Protein AF-A0A3C1C0X6-F1 (afdb_monomer)

Solvent-accessible surface area (backbone atoms only — not comparable to full-atom values): 12434 Å² total; per-residue (Å²): 115,51,74,52,70,42,81,58,90,83,65,52,74,69,54,52,51,50,49,55,53,41,42,72,74,69,68,64,80,90,68,68,92,51,99,69,47,49,79,47,82,42,69,80,79,75,63,59,66,63,50,51,55,50,51,55,47,51,50,50,49,50,31,60,76,67,29,47,69,61,62,77,78,55,69,79,56,96,65,53,57,67,57,49,53,60,56,42,47,52,34,50,54,56,49,52,58,50,45,57,56,47,52,56,51,50,42,55,54,32,51,76,73,70,46,79,87,72,81,87,81,86,85,84,91,70,91,68,48,59,70,62,53,44,55,52,50,59,68,46,39,85,81,45,55,72,67,62,44,49,59,66,36,89,87,51,57,72,81,51,47,67,56,52,52,51,55,47,53,54,50,50,52,51,50,52,52,51,49,52,52,50,52,72,73,54,84,73,77,85,77,69,86,80,73,87,82,82,91,133

Nearest PDB structures (foldseek):
  8ts6-assembly1_B  TM=3.330E-01  e=6.064E-01  uncultured cyanophage

Radius of gyration: 40.92 Å; Cα contacts (8 Å, |Δi|>4): 102; chains: 1; bounding box: 71×71×131 Å

Secondary structure (DSSP, 8-state):
-EEEEES-TT--HHHHHHHHHHHHHTS--PPPSSTT-EEEEEP----HHHHHHHHHHHHHHHHHHTT---HHHHTTS---HHHHHHHHHHHHHHHHHHHHHHHHHHHHHHHHTT--S------------HHHHHHHHHHHTTTS-HHHHHHT-TTS-TTTHHHHHHHHHHHHHHHHHHHHHHHHH-TTSSSSSS------

Mean predicted aligned error: 15.05 Å

pLDDT: mean 78.63, std 13.0, range [39.12, 95.0]

Foldseek 3Di:
DDKDWWPPPPDDPVNVVVVVVCCVPVVDDDFPPDPGTDIDDDDPDDPVVVVVVVVVVVVVVVCVVVLHADVVVVPPDPDAQVRQVVSCVSVVVVVVVVVVVVLVVVCVVCVVVVNPDDDDDDDDDGDGPQVNQLVVLVVCPVPDDPLVSQPSRPPHDNVCSVVVVVVVVVVVVVVVVVVVVVCVVDVPDPPPVPDDDDDD

Sequence (200 aa):
MYWILKNTGAMDDKDLAQFVQRMKIVKATMVDGSDATAAEAHTLDVPVEARKTMLDILRRDLYEDAQMLDVSALSAAAKTATEITAAYQPQDNKCADFEYFLIDFIRQICAVAGIENPEPAFTWNKIINQAEITSMVLSAAEFLDDETTLRHLPWLLPEEVPEILKRRDEADLKRMGALQNQFAQNPQQESQQGQQPPEG

Structure (mmCIF, N/CA/C/O backbone):
data_AF-A0A3C1C0X6-F1
#
_entry.id   AF-A0A3C1C0X6-F1
#
loop_
_atom_site.group_PDB
_atom_site.id
_atom_site.type_symbol
_atom_site.label_atom_id
_atom_site.label_alt_id
_atom_site.label_comp_id
_atom_site.label_asym_id
_atom_site.label_entity_id
_atom_site.label_seq_id
_atom_site.pdbx_PDB_ins_code
_atom_site.Cartn_x
_atom_site.Cartn_y
_atom_site.Cartn_z
_atom_site.occupancy
_atom_site.B_iso_or_equiv
_atom_site.auth_seq_id
_atom_site.auth_comp_id
_atom_site.auth_asym_id
_atom_site.auth_atom_id
_atom_site.pdbx_PDB_model_num
ATOM 1 N N . MET A 1 1 ? 26.441 -7.513 -36.005 1.00 64.69 1 MET A N 1
ATOM 2 C CA . MET A 1 1 ? 27.106 -6.532 -36.885 1.00 64.69 1 MET A CA 1
ATOM 3 C C . MET A 1 1 ? 26.757 -6.912 -38.305 1.00 64.69 1 MET A C 1
ATOM 5 O O . MET A 1 1 ? 26.919 -8.077 -38.651 1.00 64.69 1 MET A O 1
ATOM 9 N N . TYR A 1 2 ? 26.236 -5.972 -39.075 1.00 72.44 2 TYR A N 1
ATOM 10 C CA . TYR A 1 2 ? 25.994 -6.141 -40.501 1.00 72.44 2 TYR A CA 1
ATOM 11 C C . TYR A 1 2 ? 26.736 -5.034 -41.251 1.00 72.44 2 TYR A C 1
ATOM 13 O O . TYR A 1 2 ? 27.072 -4.002 -40.669 1.00 72.44 2 TYR A O 1
ATOM 21 N N . TRP A 1 3 ? 27.051 -5.284 -42.514 1.00 74.06 3 TRP A N 1
ATOM 22 C CA . TRP A 1 3 ? 27.834 -4.375 -43.344 1.00 74.06 3 TRP A CA 1
ATOM 23 C C . TRP A 1 3 ? 26.955 -3.879 -44.479 1.00 74.06 3 TRP A C 1
ATOM 25 O O . TRP A 1 3 ? 26.289 -4.686 -45.127 1.00 74.06 3 TRP A O 1
ATOM 35 N N . ILE A 1 4 ? 26.957 -2.569 -44.710 1.00 77.62 4 ILE A N 1
ATOM 36 C CA . ILE A 1 4 ? 26.369 -1.982 -45.913 1.00 77.62 4 ILE A CA 1
ATOM 37 C C . ILE A 1 4 ? 27.527 -1.562 -46.815 1.00 77.62 4 ILE A C 1
ATOM 39 O O . ILE A 1 4 ? 28.380 -0.765 -46.419 1.00 77.62 4 ILE A O 1
ATOM 43 N N . LEU A 1 5 ? 27.555 -2.120 -48.025 1.00 75.56 5 LEU A N 1
ATOM 44 C CA . LEU A 1 5 ? 28.512 -1.763 -49.067 1.00 75.56 5 LEU A CA 1
ATOM 45 C C . LEU A 1 5 ? 27.837 -0.789 -50.035 1.00 75.56 5 LEU A C 1
ATOM 47 O O . LEU A 1 5 ? 26.847 -1.137 -50.676 1.00 75.56 5 LEU A O 1
ATOM 51 N N . LYS A 1 6 ? 28.351 0.438 -50.138 1.00 75.56 6 LYS A N 1
ATOM 52 C CA . LYS A 1 6 ? 27.819 1.472 -51.041 1.00 75.56 6 LYS A CA 1
ATOM 53 C C . LYS A 1 6 ? 28.536 1.409 -52.392 1.00 75.56 6 LYS A C 1
ATOM 55 O O . LYS A 1 6 ? 29.743 1.194 -52.433 1.00 75.56 6 LYS A O 1
ATOM 60 N N . ASN A 1 7 ? 27.784 1.613 -53.479 1.00 65.75 7 ASN A N 1
ATOM 61 C CA . ASN A 1 7 ? 28.284 1.662 -54.862 1.00 65.75 7 ASN A CA 1
ATOM 62 C C . ASN A 1 7 ? 29.007 0.382 -55.350 1.00 65.75 7 ASN A C 1
ATOM 64 O O . ASN A 1 7 ? 29.969 0.441 -56.107 1.00 65.75 7 ASN A O 1
ATOM 68 N N . THR A 1 8 ? 28.535 -0.795 -54.927 1.00 67.94 8 THR A N 1
ATOM 69 C CA . THR A 1 8 ? 29.109 -2.113 -55.277 1.00 67.94 8 THR A CA 1
ATOM 70 C C . THR A 1 8 ? 28.192 -2.932 -56.194 1.00 67.94 8 THR A C 1
ATOM 72 O O . THR A 1 8 ? 28.080 -4.146 -56.067 1.00 67.94 8 THR A O 1
ATOM 75 N N . GLY A 1 9 ? 27.533 -2.279 -57.159 1.00 64.56 9 GLY A N 1
ATOM 76 C CA . GLY A 1 9 ? 26.567 -2.923 -58.067 1.00 64.56 9 GLY A CA 1
ATOM 77 C C . GLY A 1 9 ? 27.147 -3.977 -59.026 1.00 64.56 9 GLY A C 1
ATOM 78 O O . GLY A 1 9 ? 26.388 -4.600 -59.759 1.00 64.56 9 GLY A O 1
ATOM 79 N N . ALA A 1 10 ? 28.469 -4.169 -59.032 1.00 67.50 10 ALA A N 1
ATOM 80 C CA . ALA A 1 10 ? 29.183 -5.120 -59.883 1.00 67.50 10 ALA A CA 1
ATOM 81 C C . ALA A 1 10 ? 29.774 -6.329 -59.121 1.00 67.50 10 ALA A C 1
ATOM 83 O O . ALA A 1 10 ? 30.472 -7.128 -59.739 1.00 67.50 10 ALA A O 1
ATOM 84 N N . MET A 1 11 ? 29.535 -6.469 -57.807 1.00 73.75 11 MET A N 1
ATOM 85 C CA . MET A 1 11 ? 29.967 -7.653 -57.044 1.00 73.75 11 MET A CA 1
ATOM 86 C C . MET A 1 11 ? 28.955 -8.795 -57.178 1.00 73.75 11 MET A C 1
ATOM 88 O O . MET A 1 11 ? 27.765 -8.598 -56.940 1.00 73.75 11 MET A O 1
ATOM 92 N N . ASP A 1 12 ? 29.448 -9.992 -57.499 1.00 77.75 12 ASP A N 1
ATOM 93 C CA . ASP A 1 12 ? 28.676 -11.241 -57.467 1.00 77.75 12 ASP A CA 1
ATOM 94 C C . ASP A 1 12 ? 28.738 -11.887 -56.063 1.00 77.75 12 ASP A C 1
ATOM 96 O O . ASP A 1 12 ? 29.587 -11.541 -55.231 1.00 77.75 12 ASP A O 1
ATOM 100 N N . ASP A 1 13 ? 27.884 -12.874 -55.783 1.00 77.00 13 ASP A N 1
ATOM 101 C CA . ASP A 1 13 ? 27.783 -13.541 -54.471 1.00 77.00 13 ASP A CA 1
ATOM 102 C C . ASP A 1 13 ? 29.123 -14.142 -54.003 1.00 77.00 13 ASP A C 1
ATOM 104 O O . ASP A 1 13 ? 29.431 -14.194 -52.806 1.00 77.00 13 ASP A O 1
ATOM 108 N N . LYS A 1 14 ? 29.966 -14.567 -54.953 1.00 81.31 14 LYS A N 1
ATOM 109 C CA . LYS A 1 14 ? 31.319 -15.078 -54.680 1.00 81.31 14 LYS A CA 1
ATOM 110 C C . LYS A 1 14 ? 32.251 -13.999 -54.134 1.00 81.31 14 LYS A C 1
ATOM 112 O O . LYS A 1 14 ? 33.048 -14.288 -53.238 1.00 81.31 14 LYS A O 1
ATOM 117 N N . ASP A 1 15 ? 32.143 -12.775 -54.636 1.00 76.94 15 ASP A N 1
ATOM 118 C CA . ASP A 1 15 ? 32.960 -11.649 -54.188 1.00 76.94 15 ASP A CA 1
ATOM 119 C C . ASP A 1 15 ? 32.514 -11.188 -52.798 1.00 76.94 15 ASP A C 1
ATOM 121 O O . ASP A 1 15 ? 33.348 -10.894 -51.936 1.00 76.94 15 ASP A O 1
ATOM 125 N N . LEU A 1 16 ? 31.204 -11.220 -52.528 1.00 78.50 16 LEU A N 1
ATOM 126 C CA . LEU A 1 16 ? 30.656 -10.939 -51.202 1.00 78.50 16 LEU A CA 1
ATOM 127 C C . LEU A 1 16 ? 31.102 -11.988 -50.170 1.00 78.50 16 LEU A C 1
ATOM 129 O O . LEU A 1 16 ? 31.491 -11.639 -49.051 1.00 78.50 16 LEU A O 1
ATOM 133 N N . ALA A 1 17 ? 31.118 -13.272 -50.541 1.00 79.69 17 ALA A N 1
ATOM 134 C CA . ALA A 1 17 ? 31.609 -14.343 -49.676 1.00 79.69 17 ALA A CA 1
ATOM 135 C C . ALA A 1 17 ? 33.100 -14.169 -49.335 1.00 79.69 17 ALA A C 1
ATOM 137 O O . ALA A 1 17 ? 33.490 -14.304 -48.170 1.00 79.69 17 ALA A O 1
ATOM 138 N N . GLN A 1 18 ? 33.928 -13.801 -50.320 1.00 79.56 18 GLN A N 1
ATOM 139 C CA . GLN A 1 18 ? 35.340 -13.486 -50.090 1.00 79.56 18 GLN A CA 1
ATOM 140 C C . GLN A 1 18 ? 35.521 -12.248 -49.207 1.00 79.56 18 GLN A C 1
ATOM 142 O O . GLN A 1 18 ? 36.381 -12.259 -48.323 1.00 79.56 18 GLN A O 1
ATOM 147 N N . PHE A 1 19 ? 34.704 -11.208 -49.392 1.00 76.75 19 PHE A N 1
ATOM 148 C CA . PHE A 1 19 ? 34.705 -10.018 -48.540 1.00 76.75 19 PHE A CA 1
ATOM 149 C C . PHE A 1 19 ? 34.402 -10.379 -47.080 1.00 76.75 19 PHE A C 1
ATOM 151 O O . PHE A 1 19 ? 35.186 -10.062 -46.184 1.00 76.75 19 PHE A O 1
ATOM 158 N N . VAL A 1 20 ? 33.326 -11.132 -46.828 1.00 80.00 20 VAL A N 1
ATOM 159 C CA . VAL A 1 20 ? 32.958 -11.585 -45.477 1.00 80.00 20 VAL A CA 1
ATOM 160 C C . VAL A 1 20 ? 34.051 -12.471 -44.868 1.00 80.00 20 VAL A C 1
ATOM 162 O O . VAL A 1 20 ? 34.372 -12.331 -43.686 1.00 80.00 20 VAL A O 1
ATOM 165 N N . GLN A 1 21 ? 34.655 -13.370 -45.651 1.00 79.88 21 GLN A N 1
ATOM 166 C CA . GLN A 1 21 ? 35.734 -14.239 -45.177 1.00 79.88 21 GLN A CA 1
ATOM 167 C C . GLN A 1 21 ? 36.997 -13.446 -44.814 1.00 79.88 21 GLN A C 1
ATOM 169 O O . GLN A 1 21 ? 37.574 -13.672 -43.748 1.00 79.88 21 GLN A O 1
ATOM 174 N N . ARG A 1 22 ? 37.399 -12.474 -45.643 1.00 77.94 22 ARG A N 1
ATOM 175 C CA . ARG A 1 22 ? 38.519 -11.571 -45.336 1.00 77.94 22 ARG A CA 1
ATOM 176 C C . ARG A 1 22 ? 38.226 -10.722 -44.106 1.00 77.94 22 ARG A C 1
ATOM 178 O O . ARG A 1 22 ? 39.094 -10.597 -43.248 1.00 77.94 22 ARG A O 1
ATOM 185 N N . MET A 1 23 ? 37.000 -10.230 -43.952 1.00 79.12 23 MET A N 1
ATOM 186 C CA . MET A 1 23 ? 36.597 -9.479 -42.763 1.00 79.12 23 MET A CA 1
ATOM 187 C C . MET A 1 23 ? 36.632 -10.315 -41.480 1.00 79.12 23 MET A C 1
ATOM 189 O O . MET A 1 23 ? 37.003 -9.796 -40.431 1.00 79.12 23 MET A O 1
ATOM 193 N N . LYS A 1 24 ? 36.329 -11.618 -41.539 1.00 78.38 24 LYS A N 1
ATOM 194 C CA . LYS A 1 24 ? 36.454 -12.518 -40.377 1.00 78.38 24 LYS A CA 1
ATOM 195 C C . LYS A 1 24 ? 37.907 -12.748 -39.947 1.00 78.38 24 LYS A C 1
ATOM 197 O O . LYS A 1 24 ? 38.160 -12.873 -38.753 1.00 78.38 24 LYS A O 1
ATOM 202 N N . ILE A 1 25 ? 38.837 -12.818 -40.902 1.00 79.25 25 ILE A N 1
ATOM 203 C CA . ILE A 1 25 ? 40.244 -13.168 -40.645 1.00 79.25 25 ILE A CA 1
ATOM 204 C C . ILE A 1 25 ? 41.088 -11.918 -40.371 1.00 79.25 25 ILE A C 1
ATOM 206 O O . ILE A 1 25 ? 41.788 -11.846 -39.366 1.00 79.25 25 ILE A O 1
ATOM 210 N N . VAL A 1 26 ? 41.015 -10.934 -41.265 1.00 77.62 26 VAL A N 1
ATOM 211 C CA . VAL A 1 26 ? 41.894 -9.755 -41.299 1.00 77.62 26 VAL A CA 1
ATOM 212 C C . VAL A 1 26 ? 41.247 -8.544 -40.619 1.00 77.62 26 VAL A C 1
ATOM 214 O O . VAL A 1 26 ? 41.956 -7.656 -40.158 1.00 77.62 26 VAL A O 1
ATOM 217 N N . LYS A 1 27 ? 39.906 -8.507 -40.518 1.00 68.31 27 LYS A N 1
ATOM 218 C CA . LYS A 1 27 ? 39.114 -7.400 -39.936 1.00 68.31 27 LYS A CA 1
ATOM 219 C C . LYS A 1 27 ? 39.340 -6.021 -40.583 1.00 68.31 27 LYS A C 1
ATOM 221 O O . LYS A 1 27 ? 38.917 -5.015 -40.022 1.00 68.31 27 LYS A O 1
ATOM 226 N N . ALA A 1 28 ? 39.965 -5.973 -41.758 1.00 62.91 28 ALA A N 1
ATOM 227 C CA . ALA A 1 28 ? 40.198 -4.764 -42.538 1.00 62.91 28 ALA A CA 1
ATOM 228 C C . ALA A 1 28 ? 40.110 -5.077 -44.038 1.00 62.91 28 ALA A C 1
ATOM 230 O O . ALA A 1 28 ? 40.571 -6.131 -44.487 1.00 62.91 28 ALA A O 1
ATOM 231 N N . THR A 1 29 ? 39.539 -4.155 -44.812 1.00 63.84 29 THR A N 1
ATOM 232 C CA . THR A 1 29 ? 39.403 -4.259 -46.272 1.00 63.84 29 THR A CA 1
ATOM 233 C C . THR A 1 29 ? 39.768 -2.937 -46.928 1.00 63.84 29 THR A C 1
ATOM 235 O O . THR A 1 29 ? 39.284 -1.889 -46.509 1.00 63.84 29 THR A O 1
ATOM 238 N N . MET A 1 30 ? 40.602 -2.996 -47.967 1.00 62.41 30 MET A N 1
ATOM 239 C CA . MET A 1 30 ? 40.896 -1.854 -48.830 1.00 62.41 30 MET A CA 1
ATOM 240 C C . MET A 1 30 ? 39.698 -1.626 -49.753 1.00 62.41 30 MET A C 1
ATOM 242 O O . MET A 1 30 ? 39.254 -2.559 -50.422 1.00 62.41 30 MET A O 1
ATOM 246 N N . VAL A 1 31 ? 39.173 -0.406 -49.755 1.00 64.12 31 VAL A N 1
ATOM 247 C CA . VAL A 1 31 ? 38.136 0.027 -50.691 1.00 64.12 31 VAL A CA 1
ATOM 248 C C . VAL A 1 31 ? 38.835 0.784 -51.817 1.00 64.12 31 VAL A C 1
ATOM 250 O O . VAL A 1 31 ? 39.704 1.608 -51.536 1.00 64.12 31 VAL A O 1
ATOM 253 N N . ASP A 1 32 ? 38.533 0.441 -53.071 1.00 60.75 32 ASP A N 1
ATOM 254 C CA . ASP A 1 32 ? 39.217 1.025 -54.229 1.00 60.75 32 ASP A CA 1
ATOM 255 C C . ASP A 1 32 ? 38.927 2.533 -54.335 1.00 60.75 32 ASP A C 1
ATOM 257 O O . ASP A 1 32 ? 37.806 2.977 -54.079 1.00 60.75 32 ASP A O 1
ATOM 261 N N . GLY A 1 33 ? 39.959 3.312 -54.667 1.00 53.81 33 GLY A N 1
ATOM 262 C CA . GLY A 1 33 ? 40.113 4.747 -54.383 1.00 53.81 33 GLY A CA 1
ATOM 263 C C . GLY A 1 33 ? 39.232 5.720 -55.173 1.00 53.81 33 GLY A C 1
ATOM 264 O O . GLY A 1 33 ? 39.624 6.868 -55.368 1.00 53.81 33 GLY A O 1
ATOM 265 N N . SER A 1 34 ? 38.062 5.296 -55.648 1.00 56.38 34 SER A N 1
ATOM 266 C CA . SER A 1 34 ? 37.028 6.228 -56.097 1.00 56.38 34 SER A CA 1
ATOM 267 C C . SER A 1 34 ? 36.254 6.736 -54.879 1.00 56.38 34 SER A C 1
ATOM 269 O O . SER A 1 34 ? 35.717 5.915 -54.134 1.00 56.38 34 SER A O 1
ATOM 271 N N . ASP A 1 35 ? 36.109 8.054 -54.723 1.00 59.09 35 ASP A N 1
ATOM 272 C CA . ASP A 1 35 ? 35.395 8.716 -53.608 1.00 59.09 35 ASP A CA 1
ATOM 273 C C . ASP A 1 35 ? 33.933 8.249 -53.387 1.00 59.09 35 ASP A C 1
ATOM 275 O O . ASP A 1 35 ? 33.278 8.656 -52.430 1.00 59.09 35 ASP A O 1
ATOM 279 N N . ALA A 1 36 ? 33.397 7.392 -54.262 1.00 62.19 36 ALA A N 1
ATOM 280 C CA . ALA A 1 36 ? 32.030 6.885 -54.223 1.00 62.19 36 ALA A CA 1
ATOM 281 C C . ALA A 1 36 ? 31.866 5.488 -53.588 1.00 62.19 36 ALA A C 1
ATOM 283 O O . ALA A 1 36 ? 30.728 5.067 -53.371 1.00 62.19 36 ALA A O 1
ATOM 284 N N . THR A 1 37 ? 32.945 4.750 -53.302 1.00 63.00 37 THR A N 1
ATOM 285 C CA . THR A 1 37 ? 32.853 3.383 -52.754 1.00 63.00 37 THR A CA 1
ATOM 286 C C . THR A 1 37 ? 33.201 3.395 -51.269 1.00 63.00 37 THR A C 1
ATOM 288 O O . THR A 1 37 ? 34.267 3.862 -50.879 1.00 63.00 37 THR A O 1
ATOM 291 N N . ALA A 1 38 ? 32.302 2.885 -50.421 1.00 73.31 38 ALA A N 1
ATOM 292 C CA . ALA A 1 38 ? 32.476 2.875 -48.967 1.00 73.31 38 ALA A CA 1
ATOM 293 C C . ALA A 1 38 ? 31.886 1.607 -48.334 1.00 73.31 38 ALA A C 1
ATOM 295 O O . ALA A 1 38 ? 30.844 1.107 -48.769 1.00 73.31 38 ALA A O 1
ATOM 296 N N . ALA A 1 39 ? 32.542 1.110 -47.284 1.00 68.69 39 ALA A N 1
ATOM 297 C CA . ALA A 1 39 ? 32.076 -0.009 -46.471 1.00 68.69 39 ALA A CA 1
ATOM 298 C C . ALA A 1 39 ? 31.885 0.462 -45.025 1.00 68.69 39 ALA A C 1
ATOM 300 O O . ALA A 1 39 ? 32.856 0.759 -44.330 1.00 68.69 39 ALA A O 1
ATOM 301 N N . GLU A 1 40 ? 30.633 0.531 -44.576 1.00 76.25 40 GLU A N 1
ATOM 302 C CA . GLU A 1 40 ? 30.285 0.979 -43.226 1.00 76.25 40 GLU A CA 1
ATOM 303 C C . GLU A 1 40 ? 29.819 -0.207 -42.376 1.00 76.25 40 GLU A C 1
ATOM 305 O O . GLU A 1 40 ? 28.974 -1.016 -42.782 1.00 76.25 40 GLU A O 1
ATOM 310 N N . ALA A 1 41 ? 30.400 -0.317 -41.181 1.00 73.56 41 ALA A N 1
ATOM 311 C CA . ALA A 1 41 ? 30.044 -1.335 -40.209 1.00 73.56 41 ALA A CA 1
ATOM 312 C C . ALA A 1 41 ? 28.891 -0.827 -39.344 1.00 73.56 41 ALA A C 1
ATOM 314 O O . ALA A 1 41 ? 29.065 0.113 -38.569 1.00 73.56 41 ALA A O 1
ATOM 315 N N . HIS A 1 42 ? 27.736 -1.481 -39.417 1.00 76.81 42 HIS A N 1
ATOM 316 C CA . HIS A 1 42 ? 26.626 -1.194 -38.521 1.00 76.81 42 HIS A CA 1
ATOM 317 C C . HIS A 1 42 ? 26.560 -2.247 -37.417 1.00 76.81 42 HIS A C 1
ATOM 319 O O . HIS A 1 42 ? 26.354 -3.453 -37.628 1.00 76.81 42 HIS A O 1
ATOM 325 N N . THR A 1 43 ? 26.750 -1.788 -36.188 1.00 77.88 43 THR A N 1
ATOM 326 C CA . THR A 1 43 ? 26.407 -2.555 -34.996 1.00 77.88 43 THR A CA 1
ATOM 327 C C . THR A 1 43 ? 24.919 -2.384 -34.723 1.00 77.88 43 THR A C 1
ATOM 329 O O . THR A 1 43 ? 24.389 -1.282 -34.826 1.00 77.88 43 THR A O 1
ATOM 332 N N . LEU A 1 44 ? 24.232 -3.480 -34.394 1.00 76.19 44 LEU A N 1
ATOM 333 C CA . LEU A 1 44 ? 22.885 -3.383 -33.840 1.00 76.19 44 LEU A CA 1
ATOM 334 C C . LEU A 1 44 ? 23.043 -2.795 -32.441 1.00 76.19 44 LEU A C 1
ATOM 336 O O . LEU A 1 44 ? 23.546 -3.484 -31.554 1.00 76.19 44 LEU A O 1
ATOM 340 N N . ASP A 1 45 ? 22.687 -1.526 -32.279 1.00 79.12 45 ASP A N 1
ATOM 341 C CA . ASP A 1 45 ? 22.579 -0.937 -30.955 1.00 79.12 45 ASP A CA 1
ATOM 342 C C . ASP A 1 45 ? 21.296 -1.464 -30.314 1.00 79.12 45 ASP A C 1
ATOM 344 O O . ASP A 1 45 ? 20.201 -1.329 -30.867 1.00 79.12 45 ASP A O 1
ATOM 348 N N . VAL A 1 46 ? 21.437 -2.161 -29.190 1.00 80.25 46 VAL A N 1
ATOM 349 C CA . VAL A 1 46 ? 20.274 -2.599 -28.422 1.00 80.25 46 VAL A CA 1
ATOM 350 C C . VAL A 1 46 ? 19.893 -1.414 -27.545 1.00 80.25 46 VAL A C 1
ATOM 352 O O . VAL A 1 46 ? 20.695 -1.051 -26.688 1.00 80.25 46 VAL A O 1
ATOM 355 N N . PRO A 1 47 ? 18.693 -0.822 -27.693 1.00 86.56 47 PRO A N 1
ATOM 356 C CA . PRO A 1 47 ? 18.333 0.374 -26.942 1.00 86.56 47 PRO A CA 1
ATOM 357 C C . PRO A 1 47 ? 18.014 0.005 -25.485 1.00 86.56 47 PRO A C 1
ATOM 359 O O . PRO A 1 47 ? 16.857 -0.176 -25.108 1.00 86.56 47 PRO A O 1
ATOM 362 N N . VAL A 1 48 ? 19.053 -0.166 -24.663 1.00 91.38 48 VAL A N 1
ATOM 363 C CA . VAL A 1 48 ? 18.935 -0.609 -23.264 1.00 91.38 48 VAL A CA 1
ATOM 364 C C . VAL A 1 48 ? 18.160 0.409 -22.433 1.00 91.38 48 VAL A C 1
ATOM 366 O O . VAL A 1 48 ? 17.308 0.015 -21.644 1.00 91.38 48 VAL A O 1
ATOM 369 N N . GLU A 1 49 ? 18.391 1.703 -22.650 1.00 91.31 49 GLU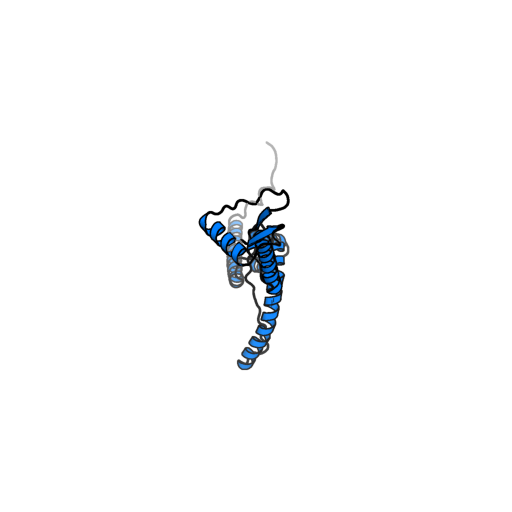 A N 1
ATOM 370 C CA . GLU A 1 49 ? 17.686 2.764 -21.923 1.00 91.31 49 GLU A CA 1
ATOM 371 C C . GLU A 1 49 ? 16.186 2.768 -22.237 1.00 91.31 49 GLU A C 1
ATOM 373 O O . GLU A 1 49 ? 15.374 2.740 -21.318 1.00 91.31 49 GLU A O 1
ATOM 378 N N . ALA A 1 50 ? 15.797 2.651 -23.512 1.00 91.75 50 ALA A N 1
ATOM 379 C CA . ALA A 1 50 ? 14.383 2.536 -23.879 1.00 91.75 50 ALA A CA 1
ATOM 380 C C . ALA A 1 50 ? 13.723 1.289 -23.262 1.00 91.75 50 ALA A C 1
ATOM 382 O O . ALA A 1 50 ? 12.570 1.339 -22.840 1.00 91.75 50 ALA A O 1
ATOM 383 N N . ARG A 1 51 ? 14.459 0.169 -23.170 1.00 92.25 51 ARG A N 1
ATOM 384 C CA . ARG A 1 51 ? 13.967 -1.050 -22.509 1.00 92.25 51 ARG A CA 1
ATOM 385 C C . ARG A 1 51 ? 13.781 -0.858 -21.009 1.00 92.25 51 ARG A C 1
ATOM 387 O O . ARG A 1 51 ? 12.786 -1.341 -20.486 1.00 92.25 51 ARG A O 1
ATOM 394 N N . LYS A 1 52 ? 14.696 -0.165 -20.325 1.00 94.62 52 LYS A N 1
ATOM 395 C CA . LYS A 1 52 ? 14.534 0.169 -18.902 1.00 94.62 52 LYS A CA 1
ATOM 396 C C . LYS A 1 52 ? 13.286 1.017 -18.686 1.00 94.62 52 LYS A C 1
ATOM 398 O O . LYS A 1 52 ? 12.435 0.625 -17.901 1.00 94.62 52 LYS A O 1
ATOM 403 N N . THR A 1 53 ? 13.115 2.085 -19.467 1.00 94.75 53 THR A N 1
ATOM 404 C CA . THR A 1 53 ? 11.922 2.940 -19.373 1.00 94.75 53 THR A CA 1
ATOM 405 C C . THR A 1 53 ? 10.636 2.156 -19.636 1.00 94.75 53 THR A C 1
ATOM 407 O O . THR A 1 53 ? 9.653 2.329 -18.925 1.00 94.75 53 THR A O 1
ATOM 410 N N . MET A 1 54 ? 10.640 1.250 -20.618 1.00 94.12 54 MET A N 1
ATOM 411 C CA . MET A 1 54 ? 9.496 0.371 -20.867 1.00 94.12 54 MET A CA 1
ATOM 412 C C . MET A 1 54 ? 9.215 -0.564 -19.684 1.00 94.12 54 MET A C 1
ATOM 414 O O . MET A 1 54 ? 8.056 -0.751 -19.330 1.00 94.12 54 MET A O 1
ATOM 418 N N . LEU A 1 55 ? 10.247 -1.140 -19.061 1.00 95.00 55 LEU A N 1
ATOM 419 C CA . LEU A 1 55 ? 10.084 -1.988 -17.878 1.00 95.00 55 LEU A CA 1
ATOM 420 C C . LEU A 1 55 ? 9.540 -1.205 -16.678 1.00 95.00 55 LEU A C 1
ATOM 422 O O . LEU A 1 55 ? 8.698 -1.734 -15.959 1.00 95.00 55 LEU A O 1
ATOM 426 N N . ASP A 1 56 ? 9.969 0.041 -16.490 1.00 92.50 56 ASP A N 1
ATOM 427 C CA . ASP A 1 56 ? 9.469 0.901 -15.413 1.00 92.50 56 ASP A CA 1
ATOM 428 C C . ASP A 1 56 ? 7.985 1.243 -15.607 1.00 92.50 56 ASP A C 1
ATOM 430 O O . ASP A 1 56 ? 7.206 1.193 -14.654 1.00 92.50 56 ASP A O 1
ATOM 434 N N . ILE A 1 57 ? 7.569 1.515 -16.850 1.00 94.31 57 ILE A N 1
ATOM 435 C CA . ILE A 1 57 ? 6.157 1.730 -17.194 1.00 94.31 57 ILE A CA 1
ATOM 436 C C . ILE A 1 57 ? 5.349 0.456 -16.939 1.00 94.31 57 ILE A C 1
ATOM 438 O O . ILE A 1 57 ? 4.374 0.505 -16.201 1.00 94.31 57 ILE A O 1
ATOM 442 N N . LEU A 1 58 ? 5.788 -0.691 -17.468 1.00 94.88 58 LEU A N 1
ATOM 443 C CA . LEU A 1 58 ? 5.088 -1.968 -17.284 1.00 94.88 58 LEU A CA 1
ATOM 444 C C . LEU A 1 58 ? 4.974 -2.364 -15.814 1.00 94.88 58 LEU A C 1
ATOM 446 O O . LEU A 1 58 ? 3.964 -2.923 -15.399 1.00 94.88 58 LEU A O 1
ATOM 450 N N . ARG A 1 59 ? 6.009 -2.086 -15.019 1.00 91.88 59 ARG A N 1
ATOM 451 C CA . ARG A 1 59 ? 5.964 -2.301 -13.577 1.00 91.88 59 ARG A CA 1
ATOM 452 C C . ARG A 1 59 ? 4.869 -1.448 -12.945 1.00 91.88 59 ARG A C 1
ATOM 454 O O . ARG A 1 59 ? 4.094 -1.975 -12.157 1.00 91.88 59 ARG A O 1
ATOM 461 N N . ARG A 1 60 ? 4.812 -0.154 -13.265 1.00 90.31 60 ARG A N 1
ATOM 462 C CA . ARG A 1 60 ? 3.790 0.752 -12.727 1.00 90.31 60 ARG A CA 1
ATOM 463 C C . ARG A 1 60 ? 2.387 0.310 -13.139 1.00 90.31 60 ARG A C 1
ATOM 465 O O . ARG A 1 60 ? 1.532 0.174 -12.271 1.00 90.31 60 ARG A O 1
ATOM 472 N N . ASP A 1 61 ? 2.193 0.008 -14.419 1.00 93.81 61 ASP A N 1
ATOM 473 C CA . ASP A 1 61 ? 0.914 -0.459 -14.956 1.00 93.81 61 ASP A CA 1
ATOM 474 C C . ASP A 1 61 ? 0.483 -1.770 -14.268 1.00 93.81 61 ASP A C 1
ATOM 476 O O . ASP A 1 61 ? -0.669 -1.911 -13.879 1.00 93.81 61 ASP A O 1
ATOM 480 N N . LEU A 1 62 ? 1.418 -2.690 -13.989 1.00 92.38 62 LEU A N 1
ATOM 481 C CA . LEU A 1 62 ? 1.135 -3.913 -13.229 1.00 92.38 62 LEU A CA 1
ATOM 482 C C . LEU A 1 62 ? 0.612 -3.627 -11.812 1.00 92.38 62 LEU A C 1
ATOM 484 O O . LEU A 1 62 ? -0.311 -4.304 -11.363 1.00 92.38 62 LEU A O 1
ATOM 488 N N . TYR A 1 63 ? 1.202 -2.671 -11.089 1.00 91.19 63 TYR A N 1
ATOM 489 C CA . TYR A 1 63 ? 0.731 -2.302 -9.748 1.00 91.19 63 TYR A CA 1
ATOM 490 C C . TYR A 1 63 ? -0.637 -1.610 -9.791 1.00 91.19 63 TYR A C 1
ATOM 492 O O . TYR A 1 63 ? -1.483 -1.898 -8.942 1.00 91.19 63 TYR A O 1
ATOM 500 N N . GLU A 1 64 ? -0.864 -0.747 -10.784 1.00 88.81 64 GLU A N 1
ATOM 501 C CA . GLU A 1 64 ? -2.141 -0.057 -11.000 1.00 88.81 64 GLU A CA 1
ATOM 502 C C . GLU A 1 64 ? -3.257 -1.058 -11.358 1.00 88.81 64 GLU A C 1
ATOM 504 O O . GLU A 1 64 ? -4.280 -1.100 -10.671 1.00 88.81 64 GLU A O 1
ATOM 509 N N . ASP A 1 65 ? -3.028 -1.936 -12.338 1.00 92.00 65 ASP A N 1
ATOM 510 C CA . ASP A 1 65 ? -3.990 -2.950 -12.793 1.00 92.00 65 ASP A CA 1
ATOM 511 C C . ASP A 1 65 ? -4.278 -4.004 -11.718 1.00 92.00 65 ASP A C 1
ATOM 513 O O . ASP A 1 65 ? -5.417 -4.435 -11.526 1.00 92.00 65 ASP A O 1
ATOM 517 N N . ALA A 1 66 ? -3.250 -4.434 -10.983 1.00 89.94 66 ALA A N 1
ATOM 518 C CA . ALA A 1 66 ? -3.428 -5.381 -9.890 1.00 89.94 66 ALA A CA 1
ATOM 519 C C . ALA A 1 66 ? -4.048 -4.739 -8.638 1.00 89.94 66 ALA A C 1
ATOM 521 O O . ALA A 1 66 ? -4.387 -5.485 -7.712 1.00 89.94 66 ALA A O 1
ATOM 522 N N . GLN A 1 67 ? -4.191 -3.406 -8.603 1.00 90.94 67 GLN A N 1
ATOM 523 C CA . GLN A 1 67 ? -4.574 -2.612 -7.433 1.00 90.94 67 GLN A CA 1
ATOM 524 C C . GLN A 1 67 ? -3.725 -2.962 -6.202 1.00 90.94 67 GLN A C 1
ATOM 526 O O . GLN A 1 67 ? -4.240 -3.241 -5.121 1.00 90.94 67 GLN A O 1
ATOM 531 N N . MET A 1 68 ? -2.406 -3.020 -6.382 1.00 86.81 68 MET A N 1
ATOM 532 C CA . MET A 1 68 ? -1.462 -3.410 -5.336 1.00 86.81 68 MET A CA 1
ATOM 533 C C . MET A 1 68 ? -0.596 -2.225 -4.908 1.00 86.81 68 MET A C 1
ATOM 535 O O . MET A 1 68 ? -0.276 -1.347 -5.705 1.00 86.81 68 MET A O 1
ATOM 539 N N . LEU A 1 69 ? -0.179 -2.220 -3.644 1.00 86.19 69 LEU A N 1
ATOM 540 C CA . LEU A 1 69 ? 0.732 -1.213 -3.112 1.00 86.19 69 LEU A CA 1
ATOM 541 C C . LEU A 1 69 ? 2.169 -1.429 -3.625 1.00 86.19 69 LEU A C 1
ATOM 543 O O . LEU A 1 69 ? 2.759 -2.487 -3.390 1.00 86.19 69 LEU A O 1
ATOM 547 N N . ASP A 1 70 ? 2.777 -0.403 -4.232 1.00 85.94 70 ASP A N 1
ATOM 548 C CA . ASP A 1 70 ? 4.228 -0.369 -4.472 1.00 85.94 70 ASP A CA 1
ATOM 549 C C . ASP A 1 70 ? 4.962 0.212 -3.248 1.00 85.94 70 ASP A C 1
ATOM 551 O O . ASP A 1 70 ? 5.060 1.424 -3.048 1.00 85.94 70 ASP A O 1
ATOM 555 N N . VAL A 1 71 ? 5.528 -0.674 -2.427 1.00 78.19 71 VAL A N 1
ATOM 556 C CA . VAL A 1 71 ? 6.297 -0.306 -1.225 1.00 78.19 71 VAL A CA 1
ATOM 557 C C . VAL A 1 71 ? 7.567 0.493 -1.527 1.00 78.19 71 VAL A C 1
ATOM 559 O O . VAL A 1 71 ? 8.024 1.256 -0.678 1.00 78.19 71 VAL A O 1
ATOM 562 N N . SER A 1 72 ? 8.143 0.357 -2.724 1.00 79.38 72 SER A N 1
ATOM 563 C CA . SER A 1 72 ? 9.354 1.099 -3.091 1.00 79.38 72 SER A CA 1
ATOM 564 C C . SER A 1 72 ? 9.061 2.567 -3.395 1.00 79.38 72 SER A C 1
ATOM 566 O O . SER A 1 72 ? 9.899 3.425 -3.126 1.00 79.38 72 SER A O 1
ATOM 568 N N . ALA A 1 73 ? 7.844 2.872 -3.859 1.00 73.38 73 ALA A N 1
ATOM 569 C CA . ALA A 1 73 ? 7.366 4.247 -3.964 1.00 73.38 73 ALA A CA 1
ATOM 570 C C . ALA A 1 73 ? 7.134 4.875 -2.576 1.00 73.38 73 ALA A C 1
ATOM 572 O O . ALA A 1 73 ? 7.284 6.086 -2.405 1.00 73.38 73 ALA A O 1
ATOM 573 N N . LEU A 1 74 ? 6.813 4.052 -1.570 1.00 72.12 74 LEU A N 1
ATOM 574 C CA . LEU A 1 74 ? 6.558 4.496 -0.200 1.00 72.12 74 LEU A CA 1
ATOM 575 C C . LEU A 1 74 ? 7.845 4.712 0.621 1.00 72.12 74 LEU A C 1
ATOM 577 O O . LEU A 1 74 ? 7.859 5.557 1.511 1.00 72.12 74 LEU A O 1
ATOM 581 N N . SER A 1 75 ? 8.938 3.991 0.330 1.00 66.94 75 SER A N 1
ATOM 582 C CA . SER A 1 75 ? 10.133 3.961 1.194 1.00 66.94 75 SER A CA 1
ATOM 583 C C . SER A 1 75 ? 11.074 5.169 1.076 1.00 66.94 75 SER A C 1
ATOM 585 O O . SER A 1 75 ? 12.039 5.256 1.833 1.00 66.94 75 SER A O 1
ATOM 587 N N . ALA A 1 76 ? 10.869 6.065 0.108 1.00 57.38 76 ALA A N 1
ATOM 588 C CA . ALA A 1 76 ? 11.858 7.088 -0.252 1.00 57.38 76 ALA A CA 1
ATOM 589 C C . ALA A 1 76 ? 11.770 8.395 0.565 1.00 57.38 76 ALA A C 1
ATOM 591 O O . ALA A 1 76 ? 12.691 9.208 0.506 1.00 57.38 76 ALA A O 1
ATOM 592 N N . ALA A 1 77 ? 10.697 8.620 1.329 1.00 61.38 77 ALA A N 1
ATOM 593 C CA . ALA A 1 77 ? 10.524 9.832 2.131 1.00 61.38 77 ALA A CA 1
ATOM 594 C C . ALA A 1 77 ? 9.742 9.549 3.419 1.00 61.38 77 ALA A C 1
ATOM 596 O O . ALA A 1 77 ? 8.969 8.596 3.481 1.00 61.38 77 ALA A O 1
ATOM 597 N N . ALA A 1 78 ? 9.911 10.399 4.436 1.00 65.31 78 ALA A N 1
ATOM 598 C CA . ALA A 1 78 ? 9.018 10.428 5.590 1.00 65.31 78 ALA A CA 1
ATOM 599 C C . ALA A 1 78 ? 7.622 10.855 5.110 1.00 65.31 78 ALA A C 1
ATOM 601 O O . ALA A 1 78 ? 7.358 12.041 4.920 1.00 65.31 78 ALA A O 1
ATOM 602 N N . LYS A 1 79 ? 6.772 9.869 4.823 1.00 75.19 79 LYS A N 1
ATOM 603 C CA . LYS A 1 79 ? 5.413 10.079 4.335 1.00 75.19 79 LYS A CA 1
ATOM 604 C C . LYS A 1 79 ? 4.472 10.363 5.496 1.00 75.19 79 LYS A C 1
ATOM 606 O O . LYS A 1 79 ? 4.579 9.748 6.557 1.00 75.19 79 LYS A O 1
ATOM 611 N N . THR A 1 80 ? 3.555 11.293 5.274 1.00 80.81 80 THR A N 1
ATOM 612 C CA . THR A 1 80 ? 2.475 11.585 6.222 1.00 80.81 80 THR A CA 1
ATOM 613 C C . THR A 1 80 ? 1.501 10.408 6.294 1.00 80.81 80 THR A C 1
ATOM 615 O O . THR A 1 80 ? 1.363 9.637 5.338 1.00 80.81 80 THR A O 1
ATOM 618 N N . ALA A 1 81 ? 0.784 10.266 7.406 1.00 80.56 81 ALA A N 1
ATOM 619 C CA . ALA A 1 81 ? -0.230 9.228 7.584 1.00 80.56 81 ALA A CA 1
ATOM 620 C C . ALA A 1 81 ? -1.312 9.287 6.486 1.00 80.56 81 ALA A C 1
ATOM 622 O O . ALA A 1 81 ? -1.793 8.249 6.024 1.00 80.56 81 ALA A O 1
ATOM 623 N N . THR A 1 82 ? -1.634 10.491 6.005 1.00 82.81 82 THR A N 1
ATOM 624 C CA . THR A 1 82 ? -2.567 10.718 4.891 1.00 82.81 82 THR A CA 1
ATOM 625 C C . THR A 1 82 ? -2.026 10.182 3.565 1.00 82.81 82 THR A C 1
ATOM 627 O O . THR A 1 82 ? -2.754 9.509 2.840 1.00 82.81 82 THR A O 1
ATOM 630 N N . GLU A 1 83 ? -0.749 10.422 3.248 1.00 83.06 83 GLU A N 1
ATOM 631 C CA . GLU A 1 83 ? -0.121 9.885 2.030 1.00 83.06 83 GLU A CA 1
ATOM 632 C C . GLU A 1 83 ? -0.052 8.356 2.050 1.00 83.06 83 GLU A C 1
ATOM 634 O O . GLU A 1 83 ? -0.313 7.714 1.034 1.00 83.06 83 GLU A O 1
ATOM 639 N N . ILE A 1 84 ? 0.269 7.770 3.207 1.00 83.19 84 ILE A N 1
ATOM 640 C CA . ILE A 1 84 ? 0.275 6.316 3.387 1.00 83.19 84 ILE A CA 1
ATOM 641 C C . ILE A 1 84 ? -1.134 5.763 3.151 1.00 83.19 84 ILE A C 1
ATOM 643 O O . ILE A 1 84 ? -1.304 4.836 2.366 1.00 83.19 84 ILE A O 1
ATOM 647 N N . THR A 1 85 ? -2.155 6.363 3.767 1.00 83.81 85 THR A N 1
ATOM 648 C CA . THR A 1 85 ? -3.552 5.927 3.611 1.00 83.81 85 THR A CA 1
ATOM 649 C C . THR A 1 85 ? -4.014 6.016 2.156 1.00 83.81 85 THR A C 1
ATOM 651 O O . THR A 1 85 ? -4.606 5.070 1.643 1.00 83.81 85 THR A O 1
ATOM 654 N N . ALA A 1 86 ? -3.677 7.104 1.459 1.00 85.44 86 ALA A N 1
ATOM 655 C CA . ALA A 1 86 ? -3.991 7.258 0.042 1.00 85.44 86 ALA A CA 1
ATOM 656 C C . ALA A 1 86 ? -3.321 6.180 -0.830 1.00 85.44 86 ALA A C 1
ATOM 658 O O . ALA A 1 86 ? -3.937 5.691 -1.775 1.00 85.44 86 ALA A O 1
ATOM 659 N N . ALA A 1 87 ? -2.091 5.769 -0.500 1.00 86.12 87 ALA A N 1
ATOM 660 C CA . ALA A 1 87 ? -1.385 4.714 -1.226 1.00 86.12 87 ALA A CA 1
ATOM 661 C C . ALA A 1 87 ? -2.029 3.324 -1.052 1.00 86.12 87 ALA A C 1
ATOM 663 O O . ALA A 1 87 ? -1.972 2.511 -1.972 1.00 86.12 87 ALA A O 1
ATOM 664 N N . TYR A 1 88 ? -2.665 3.053 0.094 1.00 88.38 88 TYR A N 1
ATOM 665 C CA . TYR A 1 88 ? -3.390 1.799 0.339 1.00 88.38 88 TYR A CA 1
ATOM 666 C C . TYR A 1 88 ? -4.772 1.742 -0.332 1.00 88.38 88 TYR A C 1
ATOM 668 O O . TYR A 1 88 ? -5.285 0.646 -0.540 1.00 88.38 88 TYR A O 1
ATOM 676 N N . GLN A 1 89 ? -5.363 2.877 -0.726 1.00 89.00 89 GLN A N 1
ATOM 677 C CA . GLN A 1 89 ? -6.746 2.943 -1.223 1.00 89.00 89 GLN A CA 1
ATOM 678 C C . GLN A 1 89 ? -7.087 1.943 -2.351 1.00 89.00 89 GLN A C 1
ATOM 680 O O . GLN A 1 89 ? -8.162 1.343 -2.299 1.00 89.00 89 GLN A O 1
ATOM 685 N N . PRO A 1 90 ? -6.234 1.713 -3.372 1.00 90.00 90 PRO A N 1
ATOM 686 C CA . PRO A 1 90 ? -6.547 0.730 -4.410 1.00 90.00 90 PRO A CA 1
ATOM 687 C C . PRO A 1 90 ? -6.608 -0.700 -3.859 1.00 90.00 90 PRO A C 1
ATOM 689 O O . PRO A 1 90 ? -7.523 -1.451 -4.193 1.00 90.00 90 PRO A O 1
ATOM 692 N N . GLN A 1 91 ? -5.666 -1.054 -2.980 1.00 89.69 91 GLN A N 1
ATOM 693 C CA . GLN A 1 91 ? -5.619 -2.362 -2.331 1.00 89.69 91 GLN A CA 1
ATOM 694 C C . GLN A 1 91 ? -6.821 -2.559 -1.407 1.00 89.69 91 GLN A C 1
ATOM 696 O O . GLN A 1 91 ? -7.434 -3.622 -1.418 1.00 89.69 91 GLN A O 1
ATOM 701 N N . ASP A 1 92 ? -7.180 -1.524 -0.654 1.00 89.38 92 ASP A N 1
ATOM 702 C CA . ASP A 1 92 ? -8.348 -1.506 0.220 1.00 89.38 92 ASP A CA 1
ATOM 703 C C . ASP A 1 92 ? -9.640 -1.779 -0.553 1.00 89.38 92 ASP A C 1
ATOM 705 O O . ASP A 1 92 ? -10.440 -2.613 -0.139 1.00 89.38 92 ASP A O 1
ATOM 709 N N . ASN A 1 93 ? -9.824 -1.136 -1.711 1.00 89.69 93 ASN A N 1
ATOM 710 C CA . ASN A 1 93 ? -10.995 -1.366 -2.559 1.00 89.69 93 ASN A CA 1
ATOM 711 C C . ASN A 1 93 ? -11.076 -2.833 -3.010 1.00 89.69 93 ASN A C 1
ATOM 713 O O . ASN A 1 93 ? -12.131 -3.455 -2.927 1.00 89.69 93 ASN A O 1
ATOM 717 N N . LYS A 1 94 ? -9.945 -3.410 -3.429 1.00 90.38 94 LYS A N 1
ATOM 718 C CA . LYS A 1 94 ? -9.878 -4.816 -3.845 1.00 90.38 94 LYS A CA 1
ATOM 719 C C . LYS A 1 94 ? -10.123 -5.787 -2.685 1.00 90.38 94 LYS A C 1
ATOM 721 O O . LYS A 1 94 ? -10.761 -6.822 -2.869 1.00 90.38 94 LYS A O 1
ATOM 726 N N . CYS A 1 95 ? -9.619 -5.472 -1.493 1.00 89.75 95 CYS A N 1
ATOM 727 C CA . CYS A 1 95 ? -9.890 -6.242 -0.281 1.00 89.75 95 CYS A CA 1
ATOM 728 C C . CYS A 1 95 ? -11.370 -6.157 0.113 1.00 89.75 95 CYS A C 1
ATOM 730 O O . CYS A 1 95 ? -11.949 -7.185 0.446 1.00 89.75 95 CYS A O 1
ATOM 732 N N . ALA A 1 96 ? -11.998 -4.984 0.009 1.00 89.25 96 ALA A N 1
ATOM 733 C CA . ALA A 1 96 ? -13.423 -4.807 0.285 1.00 89.25 96 ALA A CA 1
ATOM 734 C C . ALA A 1 96 ? -14.308 -5.636 -0.666 1.00 89.25 96 ALA A C 1
ATOM 736 O O . ALA A 1 96 ? -15.262 -6.277 -0.222 1.00 89.25 96 ALA A O 1
ATOM 737 N N . ASP A 1 97 ? -13.954 -5.707 -1.954 1.00 90.12 97 ASP A N 1
ATOM 738 C CA . ASP A 1 97 ? -14.637 -6.589 -2.909 1.00 90.12 97 ASP A CA 1
ATOM 739 C C . ASP A 1 97 ? -14.509 -8.068 -2.504 1.00 90.12 97 ASP A C 1
ATOM 741 O O . ASP A 1 97 ? -15.464 -8.839 -2.610 1.00 90.12 97 ASP A O 1
ATOM 745 N N . PHE A 1 98 ? -13.343 -8.481 -1.998 1.00 88.81 98 PHE A N 1
ATOM 746 C CA . PHE A 1 98 ? -13.141 -9.841 -1.496 1.00 88.81 98 PHE A CA 1
ATOM 747 C C . PHE A 1 98 ? -13.931 -10.117 -0.209 1.00 88.81 98 PHE A C 1
ATOM 749 O O . PHE A 1 98 ? -14.527 -11.186 -0.062 1.00 88.81 98 PHE A O 1
ATOM 756 N N . GLU A 1 99 ? -13.991 -9.149 0.704 1.00 89.88 99 GLU A N 1
ATOM 757 C CA . GLU A 1 99 ? -14.784 -9.237 1.931 1.00 89.88 99 GLU A CA 1
ATOM 758 C C . GLU A 1 99 ? -16.266 -9.416 1.645 1.00 89.88 99 GLU A C 1
ATOM 760 O O . GLU A 1 99 ? -16.913 -10.212 2.320 1.00 89.88 99 GLU A O 1
ATOM 765 N N . TYR A 1 100 ? -16.799 -8.764 0.611 1.00 88.12 100 TYR A N 1
ATOM 766 C CA . TYR A 1 100 ? -18.184 -8.968 0.196 1.00 88.12 100 TYR A CA 1
ATOM 767 C C . TYR A 1 100 ? -18.494 -10.452 -0.070 1.00 88.12 100 TYR A C 1
ATOM 769 O O . TYR A 1 100 ? -19.504 -10.976 0.407 1.00 88.12 100 TYR A O 1
ATOM 777 N N . PHE A 1 101 ? -17.592 -11.162 -0.756 1.00 89.06 101 PHE A N 1
ATOM 778 C CA . PHE A 1 101 ? -17.733 -12.602 -0.987 1.00 89.06 101 PHE A CA 1
ATOM 779 C C . PHE A 1 101 ? -17.539 -13.430 0.290 1.00 89.06 101 PHE A C 1
ATOM 781 O O . PHE A 1 101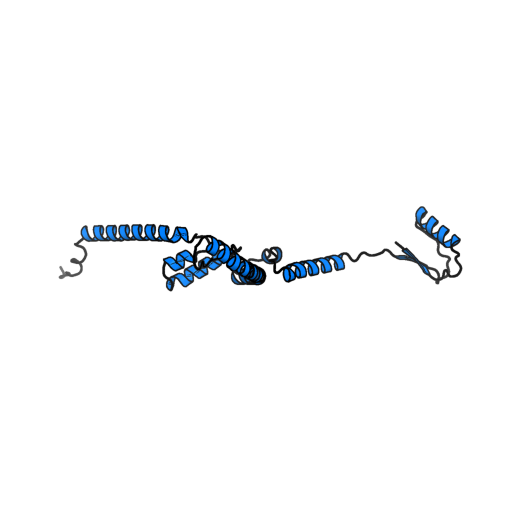 ? -18.239 -14.424 0.494 1.00 89.06 101 PHE A O 1
ATOM 788 N N . LEU A 1 102 ? -16.623 -13.024 1.173 1.00 90.44 102 LEU A N 1
ATOM 789 C CA . LEU A 1 102 ? -16.425 -13.694 2.460 1.00 90.44 102 LEU A CA 1
ATOM 790 C C . LEU A 1 102 ? -17.635 -13.553 3.384 1.00 90.44 102 LEU A C 1
ATOM 792 O O . LEU A 1 102 ? -17.970 -14.509 4.076 1.00 90.44 102 LEU A O 1
ATOM 796 N N . ILE A 1 103 ? -18.303 -12.399 3.397 1.00 90.75 103 ILE A N 1
ATOM 797 C CA . ILE A 1 103 ? -19.510 -12.169 4.200 1.00 90.75 103 ILE A CA 1
ATOM 798 C C . ILE A 1 103 ? -20.594 -13.171 3.811 1.00 90.75 103 ILE A C 1
ATOM 800 O O . ILE A 1 103 ? -21.185 -13.804 4.688 1.00 90.75 103 ILE A O 1
ATOM 804 N N . ASP A 1 104 ? -20.842 -13.339 2.510 1.00 87.88 104 ASP A N 1
ATOM 805 C CA . ASP A 1 104 ? -21.827 -14.304 2.018 1.00 87.88 104 ASP A CA 1
ATOM 806 C C . ASP A 1 104 ? -21.442 -15.741 2.398 1.00 87.88 104 ASP A C 1
ATOM 808 O O . ASP A 1 104 ? -22.251 -16.491 2.947 1.00 87.88 104 ASP A O 1
ATOM 812 N N . PHE A 1 105 ? -20.168 -16.098 2.223 1.00 89.69 105 PHE A N 1
ATOM 813 C CA . PHE A 1 105 ? -19.650 -17.409 2.605 1.00 89.69 105 PHE A CA 1
A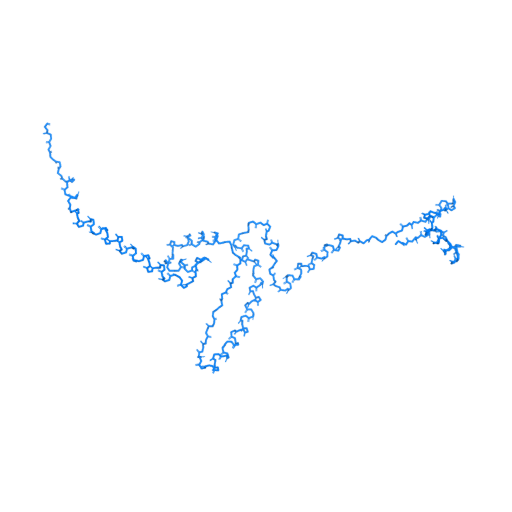TOM 814 C C . PHE A 1 105 ? -19.795 -17.701 4.110 1.00 89.69 105 PHE A C 1
ATOM 816 O O . PHE A 1 105 ? -20.289 -18.762 4.496 1.00 89.69 105 PHE A O 1
ATOM 823 N N . ILE A 1 106 ? -19.420 -16.752 4.973 1.00 90.06 106 ILE A N 1
ATOM 824 C CA . ILE A 1 106 ? -19.539 -16.876 6.433 1.00 90.06 106 ILE A CA 1
ATOM 825 C C . ILE A 1 106 ? -21.009 -17.012 6.833 1.00 90.06 106 ILE A C 1
ATOM 827 O O . ILE A 1 106 ? -21.342 -17.879 7.640 1.00 90.06 106 ILE A O 1
ATOM 831 N N . ARG A 1 107 ? -21.906 -16.214 6.240 1.00 89.44 107 ARG A N 1
ATOM 832 C CA . ARG A 1 107 ? -23.352 -16.304 6.492 1.00 89.44 107 ARG A CA 1
ATOM 833 C C . ARG A 1 107 ? -23.906 -17.682 6.159 1.00 89.44 107 ARG A C 1
ATOM 835 O O . ARG A 1 107 ? -24.669 -18.226 6.954 1.00 89.44 107 ARG A O 1
ATOM 842 N N . GLN A 1 108 ? -23.494 -18.273 5.039 1.00 88.81 108 GLN A N 1
ATOM 843 C CA . GLN A 1 108 ? -23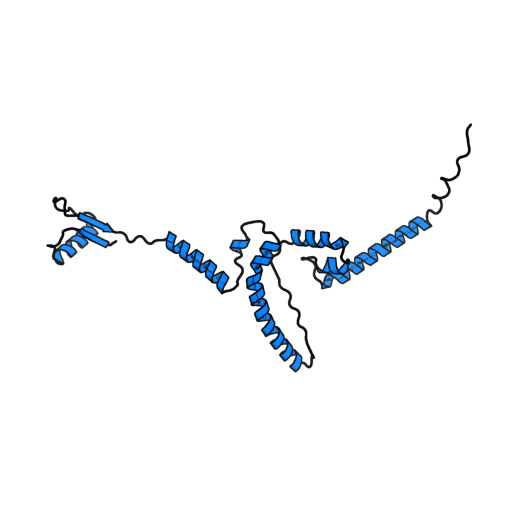.912 -19.625 4.665 1.00 88.81 108 GLN A CA 1
ATOM 844 C C . GLN A 1 108 ? -23.386 -20.686 5.643 1.00 88.81 108 GLN A C 1
ATOM 846 O O . GLN A 1 108 ? -24.146 -21.562 6.057 1.00 88.81 108 GLN A O 1
ATOM 851 N N . ILE A 1 109 ? -22.121 -20.595 6.070 1.00 90.50 109 ILE A N 1
ATOM 852 C CA . ILE A 1 109 ? -21.559 -21.510 7.080 1.00 90.50 109 ILE A CA 1
ATOM 853 C C . ILE A 1 109 ? -22.321 -21.400 8.403 1.00 90.50 109 ILE A C 1
ATOM 855 O O . ILE A 1 109 ? -22.713 -22.410 8.989 1.00 90.50 109 ILE A O 1
ATOM 859 N N . CYS A 1 110 ? -22.553 -20.178 8.874 1.00 89.56 110 CYS A N 1
ATOM 860 C CA . CYS A 1 110 ? -23.279 -19.920 10.111 1.00 89.56 110 CYS A CA 1
ATOM 861 C C . CYS A 1 110 ? -24.728 -20.408 10.042 1.00 89.56 110 CYS A C 1
ATOM 863 O O . CYS A 1 110 ? -25.207 -20.979 11.018 1.00 89.56 110 CYS A O 1
ATOM 865 N N . ALA A 1 111 ? -25.393 -20.275 8.891 1.00 89.12 111 ALA A N 1
ATOM 866 C CA . ALA A 1 111 ? -26.736 -20.809 8.687 1.00 89.12 111 ALA A CA 1
ATOM 867 C C . ALA A 1 111 ? -26.774 -22.340 8.846 1.00 89.12 111 ALA A C 1
ATOM 869 O O . ALA A 1 111 ? -27.677 -22.865 9.494 1.00 89.12 111 ALA A O 1
ATOM 870 N N . VAL A 1 112 ? -25.766 -23.058 8.335 1.00 89.69 112 VAL A N 1
ATOM 871 C CA . VAL A 1 112 ? -25.627 -24.513 8.550 1.00 89.69 112 VAL A CA 1
ATOM 872 C C . VAL A 1 112 ? -25.373 -24.844 10.025 1.00 89.69 112 VAL A C 1
ATOM 874 O O . VAL A 1 112 ? -25.866 -25.853 10.523 1.00 89.69 112 VAL A O 1
ATOM 877 N N . ALA A 1 113 ? -24.639 -23.988 10.739 1.00 89.31 113 ALA A N 1
ATOM 878 C CA . ALA A 1 113 ? -24.380 -24.132 12.171 1.00 89.31 113 ALA A CA 1
ATOM 879 C C . ALA A 1 113 ? -25.561 -23.706 13.074 1.00 89.31 113 ALA A C 1
ATOM 881 O O . ALA A 1 113 ? -25.482 -23.887 14.288 1.00 89.31 113 ALA A O 1
ATOM 882 N N . GLY A 1 114 ? -26.642 -23.149 12.513 1.00 89.38 114 GLY A N 1
ATOM 883 C CA . GLY A 1 114 ? -27.794 -22.639 13.268 1.00 89.38 114 GLY A CA 1
ATOM 884 C C . GLY A 1 114 ? -27.572 -21.272 13.931 1.00 89.38 114 GLY A C 1
ATOM 885 O O . GLY A 1 114 ? -28.315 -20.910 14.838 1.00 89.38 114 GLY A O 1
ATOM 886 N N . ILE A 1 115 ? -26.550 -20.521 13.509 1.00 87.06 115 ILE A N 1
ATOM 887 C CA . ILE A 1 115 ? -26.287 -19.151 13.964 1.00 87.06 115 ILE A CA 1
ATOM 888 C C . ILE A 1 115 ? -27.029 -18.188 13.035 1.00 87.06 115 ILE A C 1
ATOM 890 O O . ILE A 1 115 ? -26.725 -18.097 11.843 1.00 87.06 115 ILE A O 1
ATOM 894 N N . GLU A 1 116 ? -27.996 -17.457 13.583 1.00 79.50 116 GLU A N 1
ATOM 895 C CA . GLU A 1 116 ? -28.791 -16.486 12.832 1.00 79.50 116 GLU A CA 1
ATOM 896 C C . GLU A 1 116 ? -28.073 -15.132 12.721 1.00 79.50 116 GLU A C 1
ATOM 898 O O . GLU A 1 116 ? -27.535 -14.616 13.697 1.00 79.50 116 GLU A O 1
ATOM 903 N N . ASN A 1 117 ? -28.092 -14.558 11.514 1.00 76.31 117 ASN A N 1
ATOM 904 C CA . ASN A 1 117 ? -27.592 -13.219 11.179 1.00 76.31 117 ASN A CA 1
ATOM 905 C C . ASN A 1 117 ? -26.190 -12.863 11.730 1.00 76.31 117 ASN A C 1
ATOM 907 O O . ASN A 1 117 ? -26.051 -11.898 12.483 1.00 76.31 117 ASN A O 1
ATOM 911 N N . PRO A 1 118 ? -25.127 -13.597 11.352 1.00 82.06 118 PRO A N 1
ATOM 912 C CA . PRO A 1 118 ? -23.773 -13.191 11.701 1.00 82.06 118 PRO A CA 1
ATOM 913 C C . PRO A 1 118 ? -23.385 -11.894 10.971 1.00 82.06 118 PRO A C 1
ATOM 915 O O . PRO A 1 118 ? -23.547 -11.764 9.750 1.00 82.06 118 PRO A O 1
ATOM 918 N N . GLU A 1 119 ? -22.809 -10.960 11.725 1.00 84.38 119 GLU A N 1
ATOM 919 C CA . GLU A 1 119 ? -22.188 -9.734 11.218 1.00 84.38 119 GLU A CA 1
ATOM 920 C C . GLU A 1 119 ? -20.668 -9.835 11.398 1.00 84.38 119 GLU A C 1
ATOM 922 O O . GLU A 1 119 ? -20.135 -9.447 12.439 1.00 84.38 119 GLU A O 1
ATOM 927 N N . PRO A 1 120 ? -19.950 -10.433 10.429 1.00 83.75 120 PRO A N 1
ATOM 928 C CA . PRO A 1 120 ? -18.499 -10.508 10.500 1.00 83.75 120 PRO A CA 1
ATOM 929 C C . PRO A 1 120 ? -17.895 -9.107 10.355 1.00 83.75 120 PRO A C 1
ATOM 931 O O . PRO A 1 120 ? -18.227 -8.366 9.431 1.00 83.75 120 PRO A O 1
ATOM 934 N N . ALA A 1 121 ? -16.990 -8.766 11.270 1.00 82.31 121 ALA A N 1
ATOM 935 C CA . ALA A 1 121 ? -16.179 -7.559 11.208 1.00 82.31 121 ALA A CA 1
ATOM 936 C C . ALA A 1 121 ? -14.757 -7.924 10.771 1.00 82.31 121 ALA A C 1
ATOM 938 O O . ALA A 1 121 ? -14.174 -8.884 11.280 1.00 82.31 121 ALA A O 1
ATOM 939 N N . PHE A 1 122 ? -14.197 -7.146 9.848 1.00 83.62 122 PHE A N 1
ATOM 940 C CA . PHE A 1 122 ? -12.844 -7.335 9.337 1.00 83.62 122 PHE A CA 1
ATOM 941 C C . PHE A 1 122 ? -11.934 -6.209 9.826 1.00 83.62 122 PHE A C 1
ATOM 943 O O . PHE A 1 122 ? -12.355 -5.060 9.962 1.00 83.62 122 PHE A O 1
ATOM 950 N N . THR A 1 123 ? -10.677 -6.543 10.104 1.00 79.81 123 THR A N 1
ATOM 951 C CA . THR A 1 123 ? -9.644 -5.579 10.489 1.00 79.81 123 THR A CA 1
ATOM 952 C C . THR A 1 123 ? -8.445 -5.720 9.562 1.00 79.81 123 THR A C 1
ATOM 954 O O . THR A 1 123 ? -7.970 -6.822 9.284 1.00 79.81 123 THR A O 1
ATOM 957 N N . TRP A 1 124 ? -7.955 -4.590 9.052 1.00 76.88 124 TRP A N 1
ATOM 958 C CA . TRP A 1 124 ? -6.824 -4.558 8.127 1.00 76.88 124 TRP A CA 1
ATOM 959 C C . TRP A 1 124 ? -5.540 -4.205 8.857 1.00 76.88 124 TRP A C 1
ATOM 961 O O . TRP A 1 124 ? -5.475 -3.207 9.573 1.00 76.88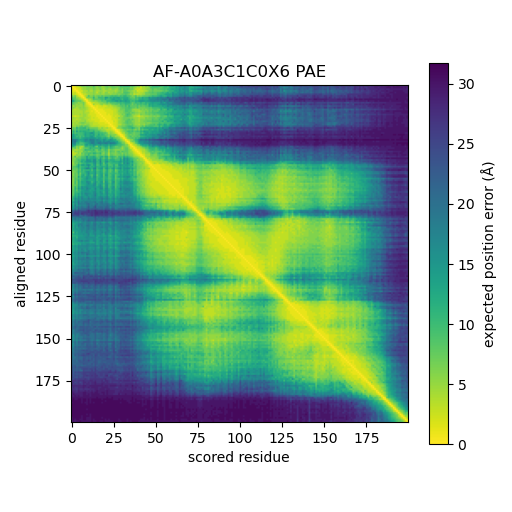 124 TRP A O 1
ATOM 971 N N . ASN A 1 125 ? -4.493 -4.993 8.626 1.00 75.25 125 ASN A N 1
ATOM 972 C CA . ASN A 1 125 ? -3.159 -4.643 9.084 1.00 75.25 125 ASN A CA 1
ATOM 973 C C . ASN A 1 125 ? -2.482 -3.752 8.034 1.00 75.25 125 ASN A C 1
ATOM 975 O O . ASN A 1 125 ? -2.248 -4.193 6.907 1.00 75.25 125 ASN A O 1
ATOM 979 N N . LYS A 1 126 ? -2.183 -2.502 8.395 1.00 76.38 126 LYS A N 1
ATOM 980 C CA . LYS A 1 126 ? -1.544 -1.516 7.514 1.00 76.38 126 LYS A CA 1
ATOM 981 C C . LYS A 1 126 ? -0.239 -1.031 8.119 1.00 76.38 126 LYS A C 1
ATOM 983 O O . LYS A 1 126 ? -0.154 -0.781 9.320 1.00 76.38 126 LYS A O 1
ATOM 988 N N . ILE A 1 127 ? 0.767 -0.820 7.271 1.00 77.12 127 ILE A N 1
ATOM 989 C CA . ILE A 1 127 ? 1.951 -0.057 7.675 1.00 77.12 127 ILE A CA 1
ATOM 990 C C . ILE A 1 127 ? 1.501 1.389 7.843 1.00 77.12 127 ILE A C 1
ATOM 992 O O . ILE A 1 127 ? 1.025 1.988 6.885 1.00 77.12 127 ILE A O 1
ATOM 996 N N . ILE A 1 128 ? 1.644 1.934 9.047 1.00 76.56 128 ILE A N 1
ATOM 997 C CA . ILE A 1 128 ? 1.185 3.276 9.403 1.00 76.56 128 ILE A CA 1
ATOM 998 C C . ILE A 1 128 ? 2.289 4.064 10.102 1.00 76.56 128 ILE A C 1
ATOM 1000 O O . ILE A 1 128 ? 3.132 3.499 10.802 1.00 76.56 128 ILE A O 1
ATOM 1004 N N . ASN A 1 129 ? 2.247 5.389 9.964 1.00 81.50 129 ASN A N 1
ATOM 1005 C CA . ASN A 1 129 ? 3.052 6.275 10.793 1.00 81.50 129 ASN A CA 1
ATOM 1006 C C . ASN A 1 129 ? 2.419 6.381 12.193 1.00 81.50 129 ASN A C 1
ATOM 1008 O O . ASN A 1 129 ? 1.585 7.249 12.455 1.00 81.50 129 ASN A O 1
ATOM 1012 N N . GLN A 1 130 ? 2.802 5.466 13.088 1.00 82.81 130 GLN A N 1
ATOM 1013 C CA . GLN A 1 130 ? 2.222 5.365 14.433 1.00 82.81 130 GLN A CA 1
ATOM 1014 C C . GLN A 1 130 ? 2.408 6.644 15.260 1.00 82.81 130 GLN A C 1
ATOM 1016 O O . GLN A 1 130 ? 1.529 6.991 16.047 1.00 82.81 130 GLN A O 1
ATOM 1021 N N . ALA A 1 131 ? 3.515 7.368 15.075 1.00 85.81 131 ALA A N 1
ATOM 1022 C CA . ALA A 1 131 ? 3.796 8.590 15.827 1.00 85.81 131 ALA A CA 1
ATOM 1023 C C . ALA A 1 131 ? 2.810 9.717 15.481 1.00 85.81 131 ALA A C 1
ATOM 1025 O O . ALA A 1 131 ? 2.255 10.357 16.373 1.00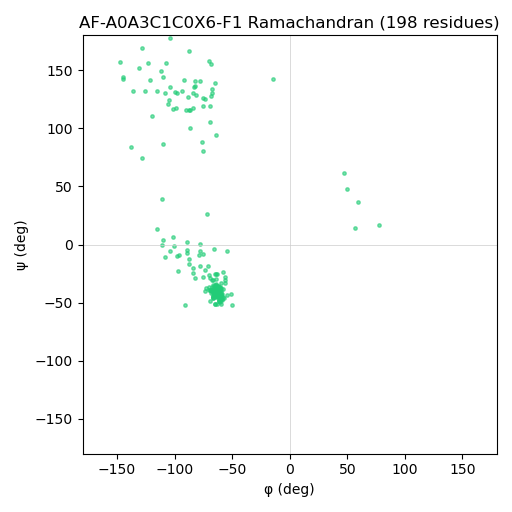 85.81 131 ALA A O 1
ATOM 1026 N N . GLU A 1 132 ? 2.551 9.925 14.189 1.00 85.50 132 GLU A N 1
ATOM 1027 C CA . GLU A 1 132 ? 1.615 10.945 13.707 1.00 85.50 132 GLU A CA 1
ATOM 1028 C C . GLU A 1 132 ? 0.174 10.625 14.117 1.00 85.50 132 GLU A C 1
ATOM 1030 O O . GLU A 1 132 ? -0.518 11.489 14.653 1.00 85.50 132 GLU A O 1
ATOM 1035 N N . ILE A 1 133 ? -0.249 9.365 13.960 1.00 83.75 133 ILE A N 1
ATOM 1036 C CA . ILE A 1 133 ? -1.589 8.922 14.370 1.00 83.75 133 ILE A CA 1
ATOM 1037 C C . ILE A 1 133 ? -1.780 9.108 15.872 1.00 83.75 133 ILE A C 1
ATOM 1039 O O . ILE A 1 133 ? -2.813 9.607 16.300 1.00 83.75 133 ILE A O 1
ATOM 1043 N N . THR A 1 134 ? -0.777 8.777 16.681 1.00 88.50 134 THR A N 1
ATOM 1044 C CA . THR A 1 134 ? -0.859 8.983 18.133 1.00 88.50 134 THR A CA 1
ATOM 1045 C C . THR A 1 134 ? -0.979 10.451 18.480 1.00 88.50 134 THR A C 1
ATOM 1047 O O . THR A 1 134 ? -1.819 10.809 19.295 1.00 88.50 134 THR A O 1
ATOM 1050 N N . SER A 1 135 ? -0.174 11.316 17.859 1.00 88.69 135 SER A N 1
ATOM 1051 C CA . SER A 1 135 ? -0.281 12.757 18.087 1.00 88.69 135 SER A CA 1
ATOM 1052 C C . SER A 1 135 ? -1.681 13.273 17.745 1.00 88.69 135 SER A C 1
ATOM 1054 O O . SER A 1 135 ? -2.215 14.115 18.463 1.00 88.69 135 SER A O 1
ATOM 1056 N N . MET A 1 136 ? -2.287 12.750 16.677 1.00 87.62 136 MET A N 1
ATOM 1057 C CA . MET A 1 136 ? -3.657 13.072 16.287 1.00 87.62 136 MET A CA 1
ATOM 1058 C C . MET A 1 136 ? -4.679 12.552 17.311 1.00 87.62 136 MET A C 1
ATOM 1060 O O . MET A 1 136 ? -5.538 13.315 17.745 1.00 87.62 136 MET A O 1
ATOM 1064 N N . VAL A 1 137 ? -4.559 11.301 17.765 1.00 87.50 137 VAL A N 1
ATOM 1065 C CA . VAL A 1 137 ? -5.444 10.718 18.792 1.00 87.50 137 VAL A CA 1
ATOM 1066 C C . VAL A 1 137 ? -5.345 11.489 20.109 1.00 87.50 137 VAL A C 1
ATOM 1068 O O . VAL A 1 137 ? -6.366 11.842 20.686 1.00 87.50 137 VAL A O 1
ATOM 1071 N N . LEU A 1 138 ? -4.134 11.832 20.553 1.00 88.69 138 LEU A N 1
ATOM 1072 C CA . LEU A 1 138 ? -3.920 12.627 21.764 1.00 88.69 138 LEU A CA 1
ATOM 1073 C C . LEU A 1 138 ? -4.493 14.043 21.643 1.00 88.69 138 LEU A C 1
ATOM 1075 O O . LEU A 1 138 ? -5.017 14.559 22.622 1.00 88.69 138 LEU A O 1
ATOM 1079 N N . SER A 1 139 ? -4.444 14.657 20.456 1.00 90.88 139 SER A N 1
ATOM 1080 C CA . SER A 1 139 ? -5.094 15.958 20.233 1.00 90.88 139 SER A CA 1
ATOM 1081 C C . SER A 1 139 ? -6.622 15.878 20.306 1.00 90.88 139 SER A C 1
ATOM 1083 O O . SER A 1 139 ? -7.274 16.833 20.713 1.00 90.88 139 SER A O 1
ATOM 1085 N N . ALA A 1 140 ? -7.197 14.729 19.940 1.00 87.81 140 ALA A N 1
ATOM 1086 C CA . ALA A 1 140 ? -8.632 14.488 20.011 1.00 87.81 140 ALA A CA 1
ATOM 1087 C C . ALA A 1 140 ? -9.088 14.039 21.411 1.00 87.81 140 ALA A C 1
ATOM 1089 O O . ALA A 1 140 ? -10.261 14.193 21.738 1.00 87.81 140 ALA A O 1
ATOM 1090 N N . ALA A 1 141 ? -8.176 13.535 22.250 1.00 88.19 141 ALA A N 1
ATOM 1091 C CA . ALA A 1 141 ? -8.470 13.000 23.580 1.00 88.19 141 ALA A CA 1
ATOM 1092 C C . ALA A 1 141 ? -9.160 14.006 24.519 1.00 88.19 141 ALA A C 1
ATOM 1094 O O . ALA A 1 141 ? -9.866 13.597 25.430 1.00 88.19 141 ALA A O 1
ATOM 1095 N N . GLU A 1 142 ? -9.014 15.316 24.291 1.00 87.38 142 GLU A N 1
ATOM 1096 C CA . GLU A 1 142 ? -9.751 16.343 25.046 1.00 87.38 142 GLU A CA 1
ATOM 1097 C C . GLU A 1 142 ? -11.273 16.280 24.828 1.00 87.38 142 GLU A C 1
ATOM 1099 O O . GLU A 1 142 ? -12.045 16.727 25.676 1.00 87.38 142 GLU A O 1
ATOM 1104 N N . PHE A 1 143 ? -11.711 15.736 23.691 1.00 87.44 143 PHE A N 1
ATOM 1105 C CA . PHE A 1 143 ? -13.115 15.683 23.281 1.00 87.44 143 PHE A CA 1
ATOM 1106 C C . PHE A 1 143 ? -13.715 14.275 23.354 1.00 87.44 143 PHE A C 1
ATOM 1108 O O . PHE A 1 143 ? -14.928 14.131 23.198 1.00 87.44 143 PHE A O 1
ATOM 1115 N N . LEU A 1 144 ? -12.887 13.245 23.545 1.00 86.94 144 LEU A N 1
ATOM 1116 C CA . LEU A 1 144 ? -13.299 11.844 23.578 1.00 86.94 144 LEU A CA 1
ATOM 1117 C C . LEU A 1 144 ? -13.242 11.294 25.005 1.00 86.94 144 LEU A C 1
ATOM 1119 O O . LEU A 1 144 ? -12.497 11.777 25.852 1.00 86.94 144 LEU A O 1
ATOM 1123 N N . ASP A 1 145 ? -14.025 10.251 25.267 1.00 87.56 145 ASP A N 1
ATOM 1124 C CA . ASP A 1 145 ? -13.884 9.469 26.487 1.00 87.56 145 ASP A CA 1
ATOM 1125 C C . ASP A 1 145 ? -12.584 8.647 26.473 1.00 87.56 145 ASP A C 1
ATOM 1127 O O . ASP A 1 145 ? -11.992 8.349 25.426 1.00 87.56 145 ASP A O 1
ATOM 1131 N N . ASP A 1 146 ? -12.130 8.279 27.669 1.00 84.75 146 ASP A N 1
ATOM 1132 C CA . ASP A 1 146 ? -10.876 7.553 27.857 1.00 84.75 146 ASP A CA 1
ATOM 1133 C C . ASP A 1 146 ? -10.887 6.176 27.182 1.00 84.75 146 ASP A C 1
ATOM 1135 O O . ASP A 1 146 ? -9.865 5.748 26.645 1.00 84.75 146 ASP A O 1
ATOM 1139 N N . GLU A 1 147 ? -12.031 5.484 27.179 1.00 85.56 147 GLU A N 1
ATOM 1140 C CA . GLU A 1 147 ? -12.154 4.177 26.535 1.00 85.56 147 GLU A CA 1
ATOM 1141 C C . GLU A 1 147 ? -11.973 4.315 25.022 1.00 85.56 147 GLU A C 1
ATOM 1143 O O . GLU A 1 147 ? -11.133 3.627 24.435 1.00 85.56 147 GLU A O 1
ATOM 1148 N N . THR A 1 148 ? -12.705 5.232 24.391 1.00 85.19 148 THR A N 1
ATOM 1149 C CA . THR A 1 148 ? -12.611 5.456 22.944 1.00 85.19 148 THR A CA 1
ATOM 1150 C C . THR A 1 148 ? -11.215 5.930 22.539 1.00 85.19 148 THR A C 1
ATOM 1152 O O . THR A 1 148 ? -10.658 5.437 21.556 1.00 85.19 148 THR A O 1
ATOM 1155 N N . THR A 1 149 ? -10.590 6.808 23.330 1.00 87.56 149 THR A N 1
ATOM 1156 C CA . THR A 1 149 ? -9.207 7.257 23.095 1.00 87.56 149 THR A CA 1
ATOM 1157 C C . THR A 1 149 ? -8.227 6.083 23.103 1.00 87.56 149 THR A C 1
ATOM 1159 O O . THR A 1 149 ? -7.410 5.955 22.190 1.00 87.56 149 THR A O 1
ATOM 1162 N N . LEU A 1 150 ? -8.327 5.188 24.093 1.00 86.75 150 LEU A N 1
ATOM 1163 C CA . LEU A 1 150 ? -7.470 4.005 24.180 1.00 86.75 150 LEU A CA 1
ATOM 1164 C C . LEU A 1 150 ? -7.717 3.030 23.020 1.00 86.75 150 LEU A C 1
ATOM 1166 O O . LEU A 1 150 ? -6.756 2.506 22.461 1.00 86.75 150 LEU A O 1
ATOM 1170 N N . ARG A 1 151 ? -8.974 2.828 22.604 1.00 86.25 151 ARG A N 1
ATOM 1171 C CA . ARG A 1 151 ? -9.325 1.932 21.481 1.00 86.25 151 ARG A CA 1
ATOM 1172 C C . ARG A 1 151 ? -8.779 2.396 20.133 1.00 86.25 151 ARG A C 1
ATOM 1174 O O . ARG A 1 151 ? -8.583 1.563 19.253 1.00 86.25 151 ARG A O 1
ATOM 1181 N N . HIS A 1 152 ? -8.535 3.694 19.958 1.00 86.38 152 HIS A N 1
ATOM 1182 C CA . HIS A 1 152 ? -7.963 4.242 18.726 1.00 86.38 152 HIS A CA 1
ATOM 1183 C C . HIS A 1 152 ? -6.429 4.281 18.709 1.00 86.38 152 HIS A C 1
ATOM 1185 O O . HIS A 1 152 ? -5.849 4.627 17.676 1.00 86.38 152 HIS A O 1
ATOM 1191 N N . LEU A 1 153 ? -5.751 3.925 19.808 1.00 87.62 153 LEU A N 1
ATOM 1192 C CA . LEU A 1 153 ? -4.291 3.873 19.821 1.00 87.62 153 LEU A CA 1
ATOM 1193 C C . LEU A 1 153 ? -3.774 2.722 18.939 1.00 87.62 153 LEU A C 1
ATOM 1195 O O . LEU A 1 153 ? -4.158 1.572 19.138 1.00 87.62 153 LEU A O 1
ATOM 1199 N N . PRO A 1 154 ? -2.851 2.992 17.998 1.00 81.00 154 PRO A N 1
ATOM 1200 C CA . PRO A 1 154 ? -2.502 2.042 16.940 1.00 81.00 154 PRO A CA 1
ATOM 1201 C C . PRO A 1 154 ? -1.717 0.801 17.395 1.00 81.00 154 PRO A C 1
ATOM 1203 O O . PRO A 1 154 ? -1.649 -0.175 16.655 1.00 81.00 154 PRO A O 1
ATOM 1206 N N . TRP A 1 155 ? -1.087 0.830 18.570 1.00 82.00 155 TRP A N 1
ATOM 1207 C CA . TRP A 1 155 ? -0.323 -0.299 19.125 1.00 82.00 155 TRP A CA 1
ATOM 1208 C C . TRP A 1 155 ? -1.057 -1.045 20.237 1.00 82.00 155 TRP A C 1
ATOM 1210 O O . TRP A 1 155 ? -0.519 -2.024 20.748 1.00 82.00 155 TRP A O 1
ATOM 1220 N N . LEU A 1 156 ? -2.222 -0.554 20.667 1.00 84.69 156 LEU A N 1
ATOM 1221 C CA . LEU A 1 156 ? -2.971 -1.169 21.751 1.00 84.69 156 LEU A CA 1
ATOM 1222 C C . LEU A 1 156 ? -3.990 -2.146 21.170 1.00 84.69 156 LEU A C 1
ATOM 1224 O O . LEU A 1 156 ? -4.730 -1.793 20.251 1.00 84.69 156 LEU A O 1
ATOM 1228 N N . LEU A 1 157 ? -4.050 -3.366 21.706 1.00 81.06 157 LEU A N 1
ATOM 1229 C CA . LEU A 1 157 ? -5.081 -4.300 21.276 1.00 81.06 157 LEU A CA 1
ATOM 1230 C C . LEU A 1 157 ? -6.419 -3.935 21.948 1.00 81.06 157 LEU A C 1
ATOM 1232 O O . LEU A 1 157 ? -6.441 -3.616 23.140 1.00 81.06 157 LEU A O 1
ATOM 1236 N N . PRO A 1 158 ? -7.563 -4.027 21.239 1.00 78.06 158 PRO A N 1
ATOM 1237 C CA . PRO A 1 158 ? -8.871 -3.697 21.815 1.00 78.06 158 PRO A CA 1
ATOM 1238 C C . PRO A 1 158 ? -9.220 -4.491 23.084 1.00 78.06 158 PRO A C 1
ATOM 1240 O O . PRO A 1 158 ? -9.957 -4.004 23.937 1.00 78.06 158 PRO A O 1
ATOM 1243 N N . GLU A 1 159 ? -8.686 -5.704 23.217 1.00 81.44 159 GLU A N 1
ATOM 1244 C CA . GLU A 1 159 ? -8.880 -6.587 24.373 1.00 81.44 159 GLU A CA 1
ATOM 1245 C C . GLU A 1 159 ? -8.120 -6.144 25.635 1.00 81.44 159 GLU A C 1
ATOM 1247 O O . GLU A 1 159 ? -8.530 -6.484 26.744 1.00 81.44 159 GLU A O 1
ATOM 1252 N N . GLU A 1 160 ? -7.065 -5.338 25.491 1.00 83.38 160 GLU A N 1
ATOM 1253 C CA . GLU A 1 160 ? -6.250 -4.840 26.609 1.00 83.38 160 GLU A CA 1
ATOM 1254 C C . GLU A 1 160 ? -6.850 -3.582 27.260 1.00 83.38 160 GLU A C 1
ATOM 1256 O O . GLU A 1 160 ? -6.621 -3.309 28.442 1.00 83.38 160 GLU A O 1
ATOM 1261 N N . VAL A 1 161 ? -7.665 -2.828 26.514 1.00 82.75 161 VAL A N 1
ATOM 1262 C CA . VAL A 1 161 ? -8.348 -1.604 26.968 1.00 82.75 161 VAL A CA 1
ATOM 1263 C C . VAL A 1 161 ? -9.105 -1.779 28.295 1.00 82.75 161 VAL A C 1
ATOM 1265 O O . VAL A 1 161 ? -8.859 -0.995 29.218 1.00 82.75 161 VAL A O 1
ATOM 1268 N N . PRO A 1 162 ? -9.994 -2.782 28.464 1.00 83.75 162 PRO A N 1
ATOM 1269 C CA . PRO A 1 162 ? -10.757 -2.932 29.704 1.00 83.75 162 PRO A CA 1
ATOM 1270 C C . PRO A 1 162 ? -9.874 -3.227 30.922 1.00 83.75 162 PRO A C 1
ATOM 1272 O O . PRO A 1 162 ? -10.222 -2.851 32.041 1.00 83.75 162 PRO A O 1
ATOM 1275 N N . GLU A 1 163 ? -8.734 -3.894 30.740 1.00 85.88 163 GLU A N 1
ATOM 1276 C CA . GLU A 1 163 ? -7.805 -4.166 31.838 1.00 85.88 163 GLU A CA 1
ATOM 1277 C C . GLU A 1 163 ? -7.049 -2.899 32.263 1.00 85.88 163 GLU A C 1
ATOM 1279 O O . GLU A 1 163 ? -6.869 -2.642 33.456 1.00 85.88 163 GLU A O 1
ATOM 1284 N N . ILE A 1 164 ? -6.649 -2.078 31.292 1.00 84.19 164 ILE A N 1
ATOM 1285 C CA . ILE A 1 164 ? -5.969 -0.800 31.525 1.00 84.19 164 ILE A CA 1
ATOM 1286 C C . ILE A 1 164 ? -6.874 0.172 32.282 1.00 84.19 164 ILE A C 1
ATOM 1288 O O . ILE A 1 164 ? -6.420 0.790 33.247 1.00 84.19 164 ILE A O 1
ATOM 1292 N N . LEU A 1 165 ? -8.149 0.270 31.894 1.00 86.56 165 LEU A N 1
ATOM 1293 C CA . LEU A 1 165 ? -9.129 1.109 32.586 1.00 86.56 165 LEU A CA 1
ATOM 1294 C C . LEU A 1 165 ? -9.309 0.672 34.042 1.00 86.56 165 LEU A C 1
ATOM 1296 O O . LEU A 1 165 ? -9.158 1.495 34.940 1.00 86.56 165 LEU A O 1
ATOM 1300 N N . LYS A 1 166 ? -9.481 -0.632 34.301 1.00 87.62 166 LYS A N 1
ATOM 1301 C CA . LYS A 1 166 ? -9.562 -1.159 35.676 1.00 87.62 166 LYS A CA 1
ATOM 1302 C C . LYS A 1 166 ? -8.329 -0.810 36.506 1.00 87.62 166 LYS A C 1
ATOM 1304 O O . LYS A 1 166 ? -8.458 -0.352 37.638 1.00 87.62 166 LYS A O 1
ATOM 1309 N N . ARG A 1 167 ? -7.126 -0.991 35.947 1.00 88.50 167 ARG A N 1
ATOM 1310 C CA . ARG A 1 167 ? -5.871 -0.644 36.636 1.00 88.50 167 ARG A CA 1
ATOM 1311 C C . ARG A 1 167 ? -5.776 0.851 36.945 1.00 88.50 167 ARG A C 1
ATOM 1313 O O . ARG A 1 167 ? -5.241 1.215 37.994 1.00 88.50 167 ARG A O 1
ATOM 1320 N N . ARG A 1 168 ? -6.283 1.708 36.056 1.00 86.31 168 ARG A N 1
ATOM 1321 C CA . ARG A 1 168 ? -6.331 3.159 36.264 1.00 86.31 168 ARG A CA 1
ATOM 1322 C C . ARG A 1 168 ? -7.330 3.528 37.358 1.00 86.31 168 ARG A C 1
ATOM 1324 O O . ARG A 1 168 ? -6.944 4.212 38.301 1.00 86.31 168 ARG A O 1
ATOM 1331 N N . ASP A 1 169 ? -8.544 2.990 37.297 1.00 86.56 169 ASP A N 1
ATOM 1332 C CA . ASP A 1 169 ? -9.594 3.235 38.289 1.00 86.56 169 ASP A CA 1
ATOM 1333 C C . ASP A 1 169 ? -9.156 2.789 39.691 1.00 86.56 169 ASP A C 1
ATOM 1335 O O . ASP A 1 169 ? -9.332 3.517 40.667 1.00 86.56 169 ASP A O 1
ATOM 1339 N N . GLU A 1 170 ? -8.505 1.627 39.808 1.00 85.81 170 GLU A N 1
ATOM 1340 C CA . GLU A 1 170 ? -7.918 1.156 41.066 1.00 85.81 170 GLU A CA 1
ATOM 1341 C C . GLU A 1 170 ? -6.820 2.090 41.595 1.00 85.81 170 GLU A C 1
ATOM 1343 O O . GLU A 1 170 ? -6.705 2.297 42.808 1.00 85.81 170 GLU A O 1
ATOM 1348 N N . ALA A 1 171 ? -5.983 2.636 40.710 1.00 82.44 171 ALA A N 1
ATOM 1349 C CA . ALA A 1 171 ? -4.938 3.583 41.082 1.00 82.44 171 ALA A CA 1
ATOM 1350 C C . ALA A 1 171 ? -5.527 4.928 41.537 1.00 82.44 171 ALA A C 1
ATOM 1352 O O . ALA A 1 171 ? -5.053 5.494 42.527 1.00 82.44 171 ALA A O 1
ATOM 1353 N N . ASP A 1 172 ? -6.584 5.403 40.879 1.00 83.38 172 ASP A N 1
ATOM 1354 C CA . ASP A 1 172 ? -7.281 6.638 41.238 1.00 83.38 172 ASP A CA 1
ATOM 1355 C C . ASP A 1 172 ? -8.053 6.489 42.553 1.00 83.38 172 ASP A C 1
ATOM 1357 O O . ASP A 1 172 ? -7.972 7.371 43.412 1.00 83.38 172 ASP A O 1
ATOM 1361 N N . LEU A 1 173 ? -8.690 5.337 42.795 1.00 82.88 173 LEU A N 1
ATOM 1362 C CA . LEU A 1 173 ? -9.293 5.014 44.092 1.00 82.88 173 LEU A CA 1
ATOM 1363 C C . LEU A 1 173 ? -8.249 5.020 45.216 1.00 82.88 173 LEU A C 1
ATOM 1365 O O . LEU A 1 173 ? -8.482 5.587 46.285 1.00 82.88 173 LEU A O 1
ATOM 1369 N N . LYS A 1 174 ? -7.070 4.430 44.973 1.00 84.25 174 LYS A N 1
ATOM 1370 C CA . LYS A 1 174 ? -5.950 4.452 45.928 1.00 84.25 174 LYS A CA 1
ATOM 1371 C C . LYS A 1 174 ? -5.450 5.875 46.175 1.00 84.25 174 LYS A C 1
ATOM 1373 O O . LYS A 1 174 ? -5.167 6.221 47.321 1.00 84.25 174 LYS A O 1
ATOM 1378 N N . ARG A 1 175 ? -5.365 6.712 45.136 1.00 80.50 175 ARG A N 1
ATOM 1379 C CA . ARG A 1 175 ? -4.945 8.117 45.255 1.00 80.50 175 ARG A CA 1
ATOM 1380 C C . ARG A 1 175 ? -5.965 8.944 46.044 1.00 80.50 175 ARG A C 1
ATOM 1382 O O . ARG A 1 175 ? -5.562 9.672 46.949 1.00 80.50 175 ARG A O 1
ATOM 1389 N N . MET A 1 176 ? -7.262 8.785 45.778 1.00 78.00 176 MET A N 1
ATOM 1390 C CA . MET A 1 176 ? -8.334 9.440 46.541 1.00 78.00 176 MET A CA 1
ATOM 1391 C C . MET A 1 176 ? -8.370 8.981 48.002 1.00 78.00 176 MET A C 1
ATOM 1393 O O . MET A 1 176 ? -8.446 9.815 48.901 1.00 78.00 176 MET A O 1
ATOM 1397 N N . GLY A 1 177 ? -8.237 7.678 48.264 1.00 79.75 177 GLY A N 1
ATOM 1398 C CA . GLY A 1 177 ? -8.160 7.150 49.628 1.00 79.75 177 GLY A CA 1
ATOM 1399 C C . GLY A 1 177 ? -6.932 7.654 50.397 1.00 79.75 177 GLY A C 1
ATOM 1400 O O . GLY A 1 177 ? -7.027 7.969 51.583 1.00 79.75 177 GLY A O 1
ATOM 1401 N N . ALA A 1 178 ? -5.783 7.796 49.728 1.00 74.25 178 ALA A N 1
ATOM 1402 C CA . ALA A 1 178 ? -4.580 8.380 50.321 1.00 74.25 178 ALA A CA 1
ATOM 1403 C C . ALA A 1 178 ? -4.756 9.873 50.651 1.00 74.25 178 ALA A C 1
ATOM 1405 O O . ALA A 1 178 ? -4.361 10.305 51.734 1.00 74.25 178 ALA A O 1
ATOM 1406 N N . LEU A 1 179 ? -5.393 10.641 49.761 1.00 71.88 179 LEU A N 1
ATOM 1407 C CA . LEU A 1 179 ? -5.745 12.042 50.004 1.00 71.88 179 LEU A CA 1
ATOM 1408 C C . LEU A 1 179 ? -6.702 12.164 51.195 1.00 71.88 179 LEU A C 1
ATOM 1410 O O . LEU A 1 179 ? -6.445 12.942 52.108 1.00 71.88 179 LEU A O 1
ATOM 1414 N N . GLN A 1 180 ? -7.756 11.349 51.255 1.00 69.81 180 GLN A N 1
ATOM 1415 C CA . GLN A 1 180 ? -8.719 11.393 52.355 1.00 69.81 180 GLN A CA 1
ATOM 1416 C C . GLN A 1 180 ? -8.094 11.025 53.709 1.00 69.81 180 GLN A C 1
ATOM 1418 O O . GLN A 1 180 ? -8.402 11.661 54.716 1.00 69.81 180 GLN A O 1
ATOM 1423 N N . ASN A 1 181 ? -7.156 10.074 53.737 1.00 68.50 181 ASN A N 1
ATOM 1424 C CA . ASN A 1 181 ? -6.377 9.770 54.939 1.00 68.50 181 ASN A CA 1
ATOM 1425 C C . ASN A 1 181 ? -5.444 10.923 55.353 1.00 68.50 181 ASN A C 1
ATOM 1427 O O . ASN A 1 181 ? -5.275 11.153 56.548 1.00 68.50 181 ASN A O 1
ATOM 1431 N N . GLN A 1 182 ? -4.875 11.676 54.405 1.00 64.50 182 GLN A N 1
ATOM 1432 C CA . GLN A 1 182 ? -4.086 12.879 54.710 1.00 64.50 182 GLN A CA 1
ATOM 1433 C C . GLN A 1 182 ? -4.956 14.017 55.264 1.00 64.50 182 GLN A C 1
ATOM 1435 O O . GLN A 1 182 ? -4.577 14.641 56.255 1.00 64.50 182 GLN A O 1
ATOM 1440 N N . PHE A 1 183 ? -6.144 14.250 54.698 1.00 59.53 183 PHE A N 1
ATOM 1441 C CA . PHE A 1 183 ? -7.097 15.239 55.218 1.00 59.53 183 PHE A CA 1
ATOM 1442 C C . PHE A 1 183 ? -7.642 14.857 56.604 1.00 59.53 183 PHE A C 1
ATOM 1444 O O . PHE A 1 183 ? -7.807 15.722 57.460 1.00 59.53 183 PHE A O 1
ATOM 1451 N N . ALA A 1 184 ? -7.856 13.564 56.870 1.00 59.75 184 ALA A N 1
ATOM 1452 C CA . ALA A 1 184 ? -8.267 13.079 58.188 1.00 59.75 184 ALA A CA 1
ATOM 1453 C C . ALA A 1 184 ? -7.156 13.193 59.254 1.00 59.75 184 ALA A C 1
ATOM 1455 O O . ALA A 1 184 ? -7.458 13.311 60.440 1.00 59.75 184 ALA A O 1
ATOM 1456 N N . GLN A 1 185 ? -5.881 13.175 58.848 1.00 57.47 185 GLN A N 1
ATOM 1457 C CA . GLN A 1 185 ? -4.728 13.308 59.748 1.00 57.47 185 GLN A CA 1
ATOM 1458 C C . GLN A 1 185 ? -4.308 14.767 60.005 1.00 57.47 185 GLN A C 1
ATOM 1460 O O . GLN A 1 185 ? -3.637 15.011 61.004 1.00 57.47 185 GLN A O 1
ATOM 1465 N N . ASN A 1 186 ? -4.745 15.740 59.188 1.00 56.31 186 ASN A N 1
ATOM 1466 C CA . ASN A 1 186 ? -4.451 17.171 59.374 1.00 56.31 186 ASN A CA 1
ATOM 1467 C C . ASN A 1 186 ? -5.712 18.077 59.355 1.00 56.31 186 ASN A C 1
ATOM 1469 O O . ASN A 1 186 ? -5.905 18.850 58.417 1.00 56.31 186 ASN A O 1
ATOM 1473 N N . PRO A 1 187 ? -6.548 18.092 60.414 1.00 50.69 187 PRO A N 1
ATOM 1474 C CA . PRO A 1 187 ? -7.733 18.960 60.484 1.00 50.69 187 PRO A CA 1
ATOM 1475 C C . PRO A 1 187 ? -7.451 20.439 60.838 1.00 50.69 18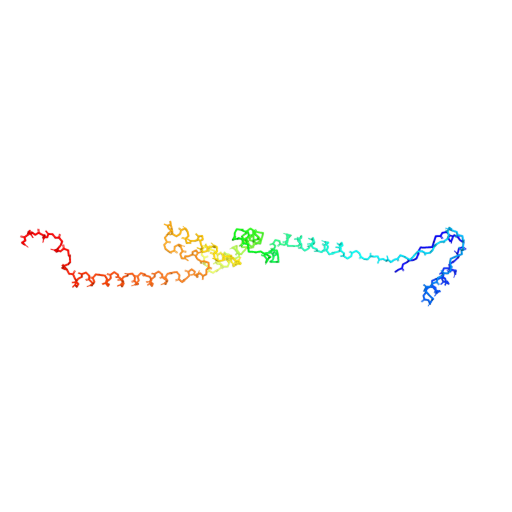7 PRO A C 1
ATOM 1477 O O . PRO A 1 187 ? -8.395 21.207 60.999 1.00 50.69 187 PRO A O 1
ATOM 1480 N N . GLN A 1 188 ? -6.194 20.857 61.054 1.00 50.66 188 GLN A N 1
ATOM 1481 C CA . GLN A 1 188 ? -5.875 22.099 61.793 1.00 50.66 188 GLN A CA 1
ATOM 1482 C C . GLN A 1 188 ? -5.189 23.238 61.013 1.00 50.66 188 GLN A C 1
ATOM 1484 O O . GLN A 1 188 ? -4.738 24.192 61.642 1.00 50.66 188 GLN A O 1
ATOM 1489 N N . GLN A 1 189 ? -5.121 23.223 59.677 1.00 49.62 189 GLN A N 1
ATOM 1490 C CA . GLN A 1 189 ? -4.469 24.327 58.941 1.00 49.62 189 GLN A CA 1
ATOM 1491 C C . GLN A 1 189 ? -5.403 25.425 58.396 1.00 49.62 189 GLN A C 1
ATOM 1493 O O . GLN A 1 189 ? -4.906 26.487 58.033 1.00 49.62 189 GLN A O 1
ATOM 1498 N N . GLU A 1 190 ? -6.732 25.268 58.430 1.00 43.66 190 GLU A N 1
ATOM 1499 C CA . GLU A 1 190 ? -7.661 26.325 57.971 1.00 43.66 190 GLU A CA 1
ATOM 1500 C C . GLU A 1 190 ? -8.088 27.337 59.054 1.00 43.66 190 GLU A C 1
ATOM 1502 O O . GLU A 1 190 ? -8.685 28.361 58.735 1.00 43.66 19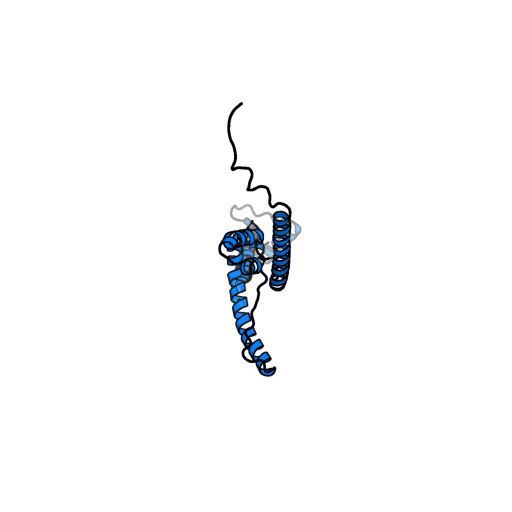0 GLU A O 1
ATOM 1507 N N . SER A 1 191 ? -7.745 27.134 60.331 1.00 39.12 191 SER A N 1
ATOM 1508 C CA . SER A 1 191 ? -8.182 28.015 61.431 1.00 39.12 191 SER A CA 1
ATOM 1509 C C . SER A 1 191 ? -7.141 29.029 61.935 1.00 39.12 191 SER A C 1
ATOM 1511 O O . SER A 1 191 ? -7.429 29.744 62.892 1.00 39.12 191 SER A O 1
ATOM 1513 N N . GLN A 1 192 ? -5.967 29.170 61.298 1.00 44.44 192 GLN A N 1
ATOM 1514 C CA . GLN A 1 192 ? -4.922 30.117 61.752 1.00 44.44 192 GLN A CA 1
ATOM 1515 C C . GLN A 1 192 ? -4.647 31.338 60.853 1.00 44.44 192 GLN A C 1
ATOM 1517 O O . GLN A 1 192 ? -3.856 32.188 61.248 1.00 44.44 192 GLN A O 1
ATOM 1522 N N . GLN A 1 193 ? -5.321 31.526 59.710 1.00 40.19 193 GLN A N 1
ATOM 1523 C CA . GLN A 1 193 ? -5.182 32.780 58.934 1.00 40.19 193 GLN A CA 1
ATOM 1524 C C . GLN A 1 193 ? -6.181 33.888 59.328 1.00 40.19 193 GLN A C 1
ATOM 1526 O O . GLN A 1 193 ? -6.157 34.971 58.751 1.00 40.19 193 GLN A O 1
ATOM 1531 N N . GLY A 1 194 ? -7.037 33.658 60.332 1.00 46.28 194 GLY A N 1
ATOM 1532 C CA . 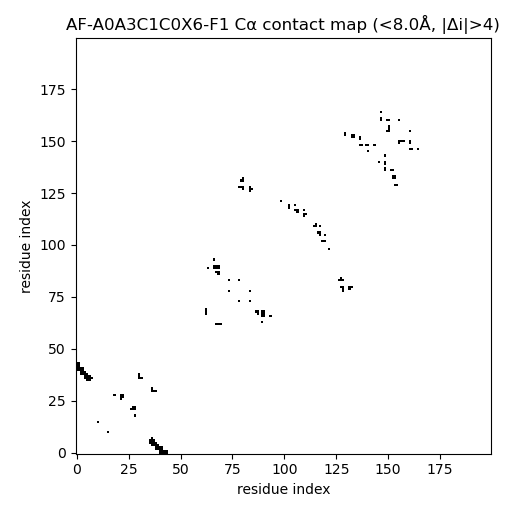GLY A 1 194 ? -8.116 34.581 60.710 1.00 46.28 194 GLY A CA 1
ATOM 1533 C C . GLY A 1 194 ? -7.875 35.498 61.915 1.00 46.28 194 GLY A C 1
ATOM 1534 O O . GLY A 1 194 ? -8.768 36.277 62.233 1.00 46.28 194 GLY A O 1
ATOM 1535 N N . GLN A 1 195 ? -6.737 35.433 62.614 1.00 42.66 195 GLN A N 1
ATOM 1536 C CA . GLN A 1 195 ? -6.527 36.231 63.834 1.00 42.66 195 GLN A CA 1
ATOM 1537 C C . GLN A 1 195 ? -5.122 36.838 63.898 1.00 42.66 195 GLN A C 1
ATOM 1539 O O . GLN A 1 195 ? -4.224 36.327 64.557 1.00 42.66 195 GLN A O 1
ATOM 1544 N N . GLN A 1 196 ? -4.965 37.989 63.243 1.00 49.12 196 GLN A N 1
ATOM 1545 C CA . GLN A 1 196 ? -4.078 39.043 63.739 1.00 49.12 196 GLN A CA 1
ATOM 1546 C C . GLN A 1 196 ? -4.875 39.957 64.679 1.00 49.12 196 GLN A C 1
ATOM 1548 O O . GLN A 1 196 ? -5.924 40.472 64.289 1.00 49.12 196 GLN A O 1
ATOM 1553 N N . PRO A 1 197 ? -4.382 40.178 65.904 1.00 45.59 197 PRO A N 1
ATOM 1554 C CA . PRO A 1 197 ? -4.563 41.450 66.602 1.00 45.59 197 PRO A CA 1
ATOM 1555 C C . PRO A 1 197 ? -3.193 41.990 67.110 1.00 45.59 197 PRO A C 1
ATOM 1557 O O . PRO A 1 197 ? -2.183 41.301 66.959 1.00 45.59 197 PRO A O 1
ATOM 1560 N N . PRO A 1 198 ? -3.104 43.251 67.580 1.00 48.47 198 PRO A N 1
ATOM 1561 C CA . PRO A 1 198 ? -2.174 44.254 67.060 1.00 48.47 198 PRO A CA 1
ATOM 1562 C C . PRO A 1 198 ? -0.948 44.513 67.959 1.00 48.47 198 PRO A C 1
ATOM 1564 O O . PRO A 1 198 ? -0.809 43.935 69.030 1.00 48.47 198 PRO A O 1
ATOM 1567 N N . GLU A 1 199 ? -0.093 45.400 67.445 1.00 41.41 199 GLU A N 1
ATOM 1568 C CA . GLU A 1 199 ? 1.163 45.985 67.944 1.00 41.41 199 GLU A CA 1
ATOM 1569 C C . GLU A 1 199 ? 1.552 45.864 69.430 1.00 41.41 199 GLU A C 1
ATOM 1571 O O . GLU A 1 199 ? 0.762 46.093 70.348 1.00 41.41 199 GLU A O 1
ATOM 1576 N N . GLY A 1 200 ? 2.865 45.676 69.613 1.00 40.19 200 GLY A N 1
ATOM 1577 C CA . GLY A 1 200 ? 3.669 46.058 70.772 1.00 40.19 200 GLY A CA 1
ATOM 1578 C C . GLY A 1 200 ? 5.121 46.228 70.345 1.00 40.19 200 GLY A C 1
ATOM 1579 O O . GLY A 1 200 ? 5.641 45.273 69.725 1.00 40.19 200 GLY A O 1
#